Protein 7KH8 (pdb70)

Foldseek 3Di:
DADAEEEEEEAWQAAQRQLLQQLLCVVCVVVVNNVNYHTYYAHQDPPQAQHHHDVLLVVLCVVVVTDTDDGYHHDDLVCQAPHQEYEYAAPVRQVSVVVVNVVHDHGNYDYYHLLVQAPVNPRGLDDQPVHDSVSSVVSNVSSNRSSVSCVVDND/DLAADAEEEEEEAWQAAQRLLLLQLLCCVCVVVVNNSNYDTYYAHQDPPQAQHHHDVLRVVLCVVVVGDGDDGHHHDDLVCQVPHQEYEYAAPVRLVSVVVRPVPHHNYDYAHLLVQAPVSPRHLDDQPVHDSVSSVVSNVSSNRSSVSCVVDND

B-factor: mean 20.56, std 14.58, range [6.59, 242.26]

InterPro domains:
  IPR002115 Protein-tyrosine phosphatase, low molecular weight, mammalian [PR00720] (28-40)
  IPR002115 Protein-tyrosine phosphatase, low molecular weight, mammalian [PR00720] (71-86)
  IPR002115 Protein-tyrosine phosphatase, low molecular weight, mammalian [PR00720] (88-108)
  IPR002115 Protein-tyrosine phosphatase, low molecular weight, mammalian [PR00720] (110-126)
  IPR002115 Protein-tyrosine phosphatase, low molecular weight, mammalian [PR00720] (135-156)
  IPR017867 Protein-tyrosine phosphatase, low molecular weight [PR00719] (9-26)
  IPR017867 Protein-tyrosine phosphatase, low molecular weight [PR00719] (52-68)
  IPR017867 Protein-tyrosine phosphatase, low molecular weight [PR00719] (85-100)
  IPR017867 Protein-tyrosine phosphatase, low molecular weight [PR00719] (110-123)
  IPR017867 Protein-tyrosine phosphatase, low molecular weight [PR00719] (128-143)
  IPR023485 Phosphotyrosine protein phosphatase I [PF01451] (8-156)
  IPR023485 Phosphotyrosine protein phosphatase I [SM00226] (7-156)
  IPR036196 Phosphotyrosine protein phosphatase I superfamily [SSF52788] (6-156)
  IPR050438 Low Molecular Weight Phosphotyrosine Protein Phosphatase [PTHR11717] (1-158)

Solvent-accessible surface area: 15620 Å² total; per-residue (Å²): 112,58,113,112,8,0,0,0,0,2,88,14,0,18,7,5,0,1,0,0,9,5,7,0,94,73,48,0,63,91,100,138,54,42,156,69,29,84,17,30,0,0,1,10,28,30,182,24,104,44,62,81,8,21,168,44,0,57,55,4,2,164,143,56,52,20,103,45,111,29,98,2,62,65,12,66,140,115,3,4,36,50,0,34,37,0,0,0,0,9,33,43,2,46,48,39,0,61,114,65,16,117,148,31,205,74,57,105,10,118,31,32,21,0,2,43,12,2,95,112,158,98,87,24,0,94,72,6,96,204,19,87,97,69,59,1,47,80,4,17,65,9,0,30,33,0,0,134,22,4,36,150,154,25,121,133,133,59,57,113,110,8,0,0,0,0,2,86,14,0,19,7,5,0,2,0,0,13,8,7,0,98,91,28,0,78,94,97,139,55,44,101,63,34,85,16,29,0,0,1,10,33,31,186,23,104,43,64,78,6,22,190,59,0,58,40,4,0,142,150,54,54,14,99,33,122,28,94,3,66,64,12,68,134,117,4,2,61,50,0,37,28,0,0,0,0,10,38,47,3,45,61,57,0,67,154,51,21,97,103,69,90,112,9,111,35,31,16,0,1,46,12,4,100,122,172,82,85,26,0,77,70,5,103,203,20,89,96,75,64,1,46,64,4,24,70,4,0,24,42,0,0,114,18,4,34,133,170,42,118

Nearest PDB structures (foldseek):
  5jnt-assembly1_A  TM=9.981E-01  e=7.092E-30  Homo sapiens
  5jnr-assembly1_A  TM=9.987E-01  e=7.982E-30  Homo sapiens
  6y2w-assembly1_A  TM=9.969E-01  e=2.963E-27  Homo sapiens
  6y2v-assembly1_A  TM=9.957E-01  e=2.793E-27  Homo sapiens
  1xww-assembly1_A  TM=9.783E-01  e=1.294E-27  Homo sapiens

Structure (mmCIF, N/CA/C/O backbone):
data_7KH8
#
_entry.id   7KH8
#
_cell.length_a   54.971
_cell.length_b   58.960
_cell.length_c   95.088
_cell.angle_alpha   90.000
_cell.angle_beta   90.000
_cell.angle_gamma   90.000
#
_symmetry.space_group_name_H-M   'P 21 21 21'
#
loop_
_entity.id
_entity.type
_entity.pdbx_description
1 polymer 'Low molecular weight phosphotyrosine protein phosphatase'
2 non-polymer 3-[(2,6-dichlorophenyl)methyl]-8-(2-methylphenyl)-3H-purin-6-amine
3 non-polymer 'NITRATE ION'
4 water water
#
loop_
_atom_site.group_PDB
_atom_site.id
_atom_site.type_symbol
_atom_site.label_atom_id
_atom_site.label_alt_id
_atom_site.label_comp_id
_atom_site.label_asym_id
_atom_site.label_entity_id
_atom_site.label_seq_id
_atom_site.pdbx_PDB_ins_code
_atom_site.Cartn_x
_atom_site.Cartn_y
_atom_site.Cartn_z
_atom_site.occupancy
_atom_site.B_iso_or_equiv
_atom_site.auth_seq_id
_atom_site.auth_comp_id
_atom_site.auth_asym_id
_atom_site.auth_atom_id
_atom_site.pdbx_PDB_model_num
ATOM 1 N N . GLY A 1 3 ? -11.538 1.423 2.931 1.00 20.54 3 GLY A N 1
ATOM 2 C CA . GLY A 1 3 ? -10.399 2.242 2.467 1.00 21.92 3 GLY A CA 1
ATOM 3 C C . GLY A 1 3 ? -10.304 3.557 3.201 1.00 16.07 3 GLY A C 1
ATOM 4 O O . GLY A 1 3 ? -11.324 4.194 3.504 1.00 18.05 3 GLY A O 1
ATOM 5 N N . ALA A 1 4 ? -9.094 3.986 3.480 1.00 14.82 4 ALA A N 1
ATOM 6 C CA . ALA A 1 4 ? -8.874 5.274 4.156 1.00 14.36 4 ALA A CA 1
ATOM 7 C C . ALA A 1 4 ? -9.385 6.417 3.285 1.00 14.46 4 ALA A C 1
ATOM 8 O O . ALA A 1 4 ? -9.194 6.387 2.068 1.00 18.39 4 ALA A O 1
ATOM 10 N N . THR A 1 5 ? -9.948 7.439 3.917 1.00 12.64 5 THR A N 1
ATOM 11 C CA . THR A 1 5 ? -10.353 8.674 3.208 1.00 13.98 5 THR A CA 1
ATOM 12 C C . THR A 1 5 ? -9.612 9.923 3.712 1.00 13.06 5 THR A C 1
ATOM 13 O O . THR A 1 5 ? -9.735 10.969 3.071 1.00 17.43 5 THR A O 1
ATOM 17 N N . LYS A 1 6 ? -8.865 9.823 4.807 1.00 11.75 6 LYS A N 1
ATOM 18 C CA . LYS A 1 6 ? -8.174 10.965 5.446 1.00 12.04 6 LYS A CA 1
ATOM 19 C C . LYS A 1 6 ? -6.725 10.557 5.662 1.00 10.79 6 LYS A C 1
ATOM 20 O O . LYS A 1 6 ? -6.464 9.381 5.928 1.00 12.57 6 LYS A O 1
ATOM 26 N N . SER A 1 7 ? -5.802 11.489 5.536 1.00 11.19 7 SER A N 1
ATOM 27 C CA . SER A 1 7 ? -4.371 11.146 5.690 1.00 10.94 7 SER A CA 1
ATOM 28 C C . SER A 1 7 ? -3.576 12.299 6.285 1.00 10.41 7 SER A C 1
ATOM 29 O O . SER A 1 7 ? -3.773 13.477 5.923 1.00 12.30 7 SER A O 1
ATOM 32 N N . VAL A 1 8 ? -2.634 11.933 7.146 1.00 9.56 8 VAL A N 1
ATOM 33 C CA . VAL A 1 8 ? -1.721 12.906 7.791 1.00 9.71 8 VAL A CA 1
ATOM 34 C C . VAL A 1 8 ? -0.327 12.300 7.880 1.00 9.00 8 VAL A C 1
ATOM 35 O O . VAL A 1 8 ? -0.152 11.153 8.299 1.00 9.69 8 VAL A O 1
ATOM 39 N N . LEU A 1 9 ? 0.648 13.116 7.500 1.00 8.56 9 LEU A N 1
ATOM 40 C CA . LEU A 1 9 ? 2.087 12.809 7.625 1.00 8.75 9 LEU A CA 1
ATOM 41 C C . LEU A 1 9 ? 2.692 13.832 8.586 1.00 8.57 9 LEU A C 1
ATOM 42 O O . LEU A 1 9 ? 2.656 15.041 8.312 1.00 9.65 9 LEU A O 1
ATOM 47 N N . PHE A 1 10 ? 3.257 13.342 9.677 1.00 8.32 10 PHE A N 1
ATOM 48 C CA . PHE A 1 10 ? 3.983 14.203 10.634 1.00 9.09 10 PHE A CA 1
ATOM 49 C C . PHE A 1 10 ? 5.442 14.213 10.213 1.00 8.57 10 PHE A C 1
ATOM 50 O O . PHE A 1 10 ? 6.015 13.166 9.922 1.00 9.80 10 PHE A O 1
ATOM 58 N N . VAL A 1 11 ? 6.045 15.399 10.205 1.00 8.85 11 VAL A N 1
ATOM 59 C CA . VAL A 1 11 ? 7.431 15.539 9.690 1.00 9.39 11 VAL A CA 1
ATOM 60 C C . VAL A 1 11 ? 8.301 16.327 10.663 1.00 9.43 11 VAL A C 1
ATOM 61 O O . VAL A 1 11 ? 7.891 17.375 11.165 1.00 9.85 11 VAL A O 1
ATOM 65 N N . CYS A 1 12 ? 9.518 15.830 10.844 1.00 9.12 12 CYS A N 1
ATOM 66 C CA . CYS A 1 12 ? 10.576 16.560 11.560 1.00 8.92 12 CYS A CA 1
ATOM 67 C C . CYS A 1 12 ? 11.893 16.387 10.797 1.00 9.79 12 CYS A C 1
ATOM 68 O O . CYS A 1 12 ? 11.898 15.860 9.684 1.00 11.78 12 CYS A O 1
ATOM 71 N N . LEU A 1 13 ? 12.995 16.869 11.347 1.00 10.45 13 LEU A N 1
ATOM 72 C CA . LEU A 1 13 ? 14.278 16.813 10.622 1.00 10.27 13 LEU A CA 1
ATOM 73 C C . LEU A 1 13 ? 14.721 15.364 10.447 1.00 9.79 13 LEU A C 1
ATOM 74 O O . LEU A 1 13 ? 15.106 14.983 9.322 1.00 11.87 13 LEU A O 1
ATOM 79 N N . GLY A 1 14 ? 14.777 14.603 11.542 1.00 10.58 14 GLY A N 1
ATOM 80 C CA . GLY A 1 14 ? 15.381 13.267 11.517 1.00 11.38 14 GLY A CA 1
ATOM 81 C C . GLY A 1 14 ? 14.401 12.110 11.507 1.00 10.09 14 GLY A C 1
ATOM 82 O O . GLY A 1 14 ? 14.806 10.996 11.161 1.00 10.91 14 GLY A O 1
ATOM 83 N N . ASN A 1 15 ? 13.146 12.350 11.877 1.00 9.69 15 ASN A N 1
ATOM 84 C CA . ASN A 1 15 ? 12.142 11.287 12.079 1.00 9.45 15 ASN A CA 1
ATOM 85 C C . ASN A 1 15 ? 12.629 10.268 13.111 1.00 10.16 15 ASN A C 1
ATOM 86 O O . ASN A 1 15 ? 12.275 9.090 12.973 1.00 10.70 15 ASN A O 1
ATOM 91 N N . ILE A 1 16 ? 13.269 10.757 14.174 1.00 10.43 16 ILE A N 1
ATOM 92 C CA . ILE A 1 16 ? 13.653 9.912 15.332 1.00 10.74 16 ILE A CA 1
ATOM 93 C C . ILE A 1 16 ? 13.142 10.498 16.645 1.00 10.89 16 ILE A C 1
ATOM 94 O O . ILE A 1 16 ? 12.980 9.708 17.589 1.00 13.55 16 ILE A O 1
ATOM 99 N N . CYS A 1 17 ? 12.901 11.801 16.747 1.00 11.50 17 CYS A N 1
ATOM 100 C CA . CYS A 1 17 ? 12.517 12.395 18.053 1.00 12.02 17 CYS A CA 1
ATOM 101 C C . CYS A 1 17 ? 11.051 12.832 18.001 1.00 12.64 17 CYS A C 1
ATOM 102 O O . CYS A 1 17 ? 10.183 12.224 18.658 1.00 16.39 17 CYS A O 1
ATOM 105 N N . ARG A 1 18 ? 10.738 13.864 17.244 1.00 10.29 18 ARG A N 1
ATOM 106 C CA . ARG A 1 18 ? 9.427 14.545 17.337 1.00 9.11 18 ARG A CA 1
ATOM 107 C C . ARG A 1 18 ? 8.328 13.851 16.533 1.00 9.30 18 ARG A C 1
ATOM 108 O O . ARG A 1 18 ? 7.267 13.536 17.084 1.00 10.12 18 ARG A O 1
ATOM 116 N N . SER A 1 19 ? 8.542 13.650 15.247 1.00 8.94 19 SER A N 1
ATOM 117 C CA . SER A 1 19 ? 7.445 13.147 14.410 1.00 9.08 19 SER A CA 1
ATOM 118 C C . SER A 1 19 ? 7.029 11.721 14.749 1.00 8.89 19 SER A C 1
ATOM 119 O O . SER A 1 19 ? 5.839 11.415 14.642 1.00 9.71 19 SER A O 1
ATOM 122 N N . PRO A 1 20 ? 7.900 10.793 15.204 1.00 9.44 20 PRO A N 1
ATOM 123 C CA . PRO A 1 20 ? 7.391 9.470 15.588 1.00 9.96 20 PRO A CA 1
ATOM 124 C C . PRO A 1 20 ? 6.434 9.561 16.779 1.00 9.18 20 PRO A C 1
ATOM 125 O O . PRO A 1 20 ? 5.490 8.797 16.870 1.00 10.01 20 PRO A O 1
ATOM 129 N N . ILE A 1 21 ? 6.711 10.485 17.690 1.00 9.12 21 ILE A N 1
ATOM 130 C CA . ILE A 1 21 ? 5.829 10.729 18.859 1.00 9.02 21 ILE A CA 1
ATOM 131 C C . ILE A 1 21 ? 4.487 11.259 18.375 1.00 9.09 21 ILE A C 1
ATOM 132 O O . ILE A 1 21 ? 3.430 10.743 18.802 1.00 10.04 21 ILE A O 1
ATOM 137 N N . ALA A 1 22 ? 4.491 12.268 17.505 1.00 9.79 22 ALA A N 1
ATOM 138 C CA . ALA A 1 22 ? 3.216 12.824 17.005 1.00 10.19 22 ALA A CA 1
ATOM 139 C C . ALA A 1 22 ? 2.404 11.726 16.309 1.00 9.48 22 ALA A C 1
ATOM 140 O O . ALA A 1 22 ? 1.165 11.602 16.546 1.00 10.59 22 ALA A O 1
ATOM 142 N N . GLU A 1 23 ? 3.043 10.929 15.472 1.00 9.02 23 GLU A N 1
ATOM 143 C CA . GLU A 1 23 ? 2.347 9.845 14.761 1.00 9.45 23 GLU A CA 1
ATO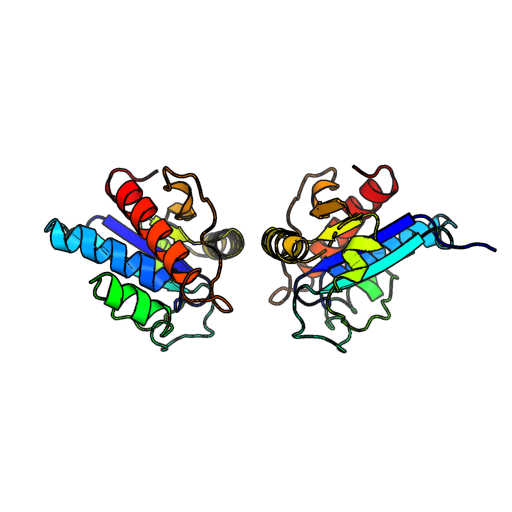M 144 C C . GLU A 1 23 ? 1.729 8.879 15.763 1.00 10.02 23 GLU A C 1
ATOM 145 O O . GLU A 1 23 ? 0.580 8.453 15.563 1.00 11.05 23 GLU A O 1
ATOM 151 N N . ALA A 1 24 ? 2.499 8.467 16.764 1.00 10.35 24 ALA A N 1
ATOM 152 C CA . ALA A 1 24 ? 2.038 7.467 17.739 1.00 11.63 24 ALA A CA 1
ATOM 153 C C . ALA A 1 24 ? 0.852 8.021 18.544 1.00 10.32 24 ALA A C 1
ATOM 154 O O . ALA A 1 24 ? -0.127 7.293 18.816 1.00 11.34 24 ALA A O 1
ATOM 156 N N . VAL A 1 25 ? 0.937 9.272 18.970 1.00 9.95 25 VAL A N 1
ATOM 157 C CA . VAL A 1 25 ? -0.161 9.932 19.718 1.00 10.47 25 VAL A CA 1
ATOM 158 C C . VAL A 1 25 ? -1.411 9.933 18.835 1.00 11.24 25 VAL A C 1
ATOM 159 O O . VAL A 1 25 ? -2.503 9.572 19.279 1.00 11.85 25 VAL A O 1
ATOM 163 N N . PHE A 1 26 ? -1.281 10.338 17.589 1.00 10.35 26 PHE A N 1
ATOM 164 C CA . PHE A 1 26 ? -2.439 10.445 16.685 1.00 10.77 26 PHE A CA 1
ATOM 165 C C . PHE A 1 26 ? -3.019 9.062 16.415 1.00 10.75 26 PHE A C 1
ATOM 166 O O . PHE A 1 26 ? -4.261 8.871 16.440 1.00 11.22 26 PHE A O 1
ATOM 174 N N . ARG A 1 27 ? -2.163 8.084 16.157 1.00 10.48 27 ARG A N 1
ATOM 175 C CA . ARG A 1 27 ? -2.663 6.715 15.906 1.00 11.46 27 ARG A CA 1
ATOM 176 C C . ARG A 1 27 ? -3.462 6.209 17.112 1.00 11.92 27 ARG A C 1
ATOM 177 O O . ARG A 1 27 ? -4.495 5.555 16.932 1.00 12.35 27 ARG A O 1
ATOM 185 N N . LYS A 1 28 ? -2.983 6.451 18.318 1.00 11.66 28 LYS A N 1
ATOM 186 C CA . LYS A 1 28 ? -3.736 5.982 19.494 1.00 13.33 28 LYS A CA 1
ATOM 187 C C . LYS A 1 28 ? -5.112 6.643 19.527 1.00 12.64 28 LYS A C 1
ATOM 188 O O . LYS A 1 28 ? -6.093 5.945 19.840 1.00 14.07 28 LYS A O 1
ATOM 194 N N . LEU A 1 29 ? -5.218 7.933 19.235 1.00 12.85 29 LEU A N 1
ATOM 195 C CA . LEU A 1 29 ? -6.553 8.588 19.224 1.00 13.45 29 LEU A CA 1
ATOM 196 C C . LEU A 1 29 ? -7.466 7.853 18.244 1.00 13.23 29 LEU A C 1
ATOM 197 O O . LEU A 1 29 ? -8.615 7.525 18.617 1.00 16.01 29 LEU A O 1
ATOM 202 N N . VAL A 1 30 ? -7.053 7.697 16.996 1.00 12.30 30 VAL A N 1
ATOM 203 C CA . VAL A 1 30 ? -8.005 7.157 15.986 1.00 12.68 30 VAL A CA 1
ATOM 204 C C . VAL A 1 30 ? -8.270 5.668 16.249 1.00 14.26 30 VAL A C 1
ATOM 205 O O . VAL A 1 30 ? -9.400 5.212 15.982 1.00 16.37 30 VAL A O 1
ATOM 209 N N . THR A 1 31 ? -7.304 4.937 16.790 1.00 14.18 31 THR A N 1
ATOM 210 C CA . THR A 1 31 ? -7.476 3.493 17.076 1.00 15.77 31 THR A CA 1
ATOM 211 C C . THR A 1 31 ? -8.476 3.347 18.219 1.00 18.50 31 THR A C 1
ATOM 212 O O . THR A 1 31 ? -9.401 2.513 18.130 1.00 20.54 31 THR A O 1
ATOM 216 N N . ASP A 1 32 ? -8.314 4.132 19.276 1.00 17.12 32 ASP A N 1
ATOM 217 C CA . ASP A 1 32 ? -9.213 4.024 20.449 1.00 21.30 32 ASP A CA 1
ATOM 218 C C . ASP A 1 32 ? -10.630 4.449 20.034 1.00 19.70 32 ASP A C 1
ATOM 219 O O . ASP A 1 32 ? -11.575 3.850 20.544 1.00 22.03 32 ASP A O 1
ATOM 224 N N . GLN A 1 33 ? -10.787 5.374 19.086 1.00 18.44 33 GLN A N 1
ATOM 225 C CA . GLN A 1 33 ? -12.103 5.879 18.610 1.00 18.05 33 GLN A CA 1
ATOM 226 C C . GLN A 1 33 ? -12.653 4.986 17.474 1.00 16.34 33 GLN A C 1
ATOM 227 O O . GLN A 1 33 ? -13.757 5.272 16.980 1.00 21.32 33 GLN A O 1
ATOM 233 N N . ASN A 1 34 ? -11.992 3.879 17.146 1.00 16.71 34 ASN A N 1
ATOM 234 C CA . ASN A 1 34 ? -12.448 2.892 16.126 1.00 16.92 34 ASN A CA 1
ATOM 235 C C . ASN A 1 34 ? -12.708 3.631 14.810 1.00 18.35 34 ASN A C 1
ATOM 236 O O . ASN A 1 34 ? -13.621 3.251 14.099 1.00 20.17 34 ASN A O 1
ATOM 241 N N . ILE A 1 35 ? -11.832 4.579 14.455 1.00 16.07 35 ILE A N 1
ATOM 242 C CA . ILE A 1 35 ? -11.873 5.290 13.145 1.00 16.22 35 ILE A CA 1
ATOM 243 C C . ILE A 1 35 ? -10.520 5.156 12.445 1.00 12.73 35 ILE A C 1
ATOM 244 O O . ILE A 1 35 ? -10.320 5.813 11.433 1.00 14.33 35 ILE A O 1
ATOM 249 N N . SER A 1 36 ? -9.662 4.255 12.904 1.00 13.61 36 SER A N 1
ATOM 250 C CA . SER A 1 36 ? -8.320 4.092 12.310 1.00 14.01 36 SER A CA 1
ATOM 251 C C . SER A 1 36 ? -8.416 3.604 10.859 1.00 13.01 36 SER A C 1
ATOM 252 O O . SER A 1 36 ? -7.571 3.997 10.057 1.00 14.00 36 SER A O 1
ATOM 255 N N . GLU A 1 37 ? -9.431 2.827 10.498 1.00 14.18 37 GLU A N 1
ATOM 256 C CA . GLU A 1 37 ? -9.585 2.348 9.103 1.00 15.69 37 GLU A CA 1
ATOM 257 C C . GLU A 1 37 ? -9.856 3.524 8.165 1.00 13.87 37 GLU A C 1
ATOM 258 O O . GLU A 1 37 ? -9.648 3.357 6.942 1.00 17.37 37 GLU A O 1
ATOM 264 N N . ASN A 1 38 ? -10.328 4.659 8.685 1.00 13.63 38 ASN A N 1
ATOM 265 C CA A ASN A 1 38 ? -10.587 5.870 7.864 0.50 12.42 38 ASN A CA 1
ATOM 266 C CA B ASN A 1 38 ? -10.590 5.863 7.856 0.50 12.47 38 ASN A CA 1
ATOM 267 C C . ASN A 1 38 ? -9.308 6.665 7.596 1.00 11.74 38 ASN A C 1
ATOM 268 O O . ASN A 1 38 ? -9.368 7.556 6.753 1.00 12.91 38 ASN A O 1
ATOM 277 N N . TRP A 1 39 ? -8.223 6.362 8.308 1.00 10.74 39 TRP A N 1
ATOM 278 C CA . TRP A 1 39 ? -7.022 7.223 8.314 1.00 10.54 39 TRP A CA 1
ATOM 279 C C . TRP A 1 39 ? -5.799 6.483 7.792 1.00 10.07 39 TRP A C 1
ATOM 280 O O . TRP A 1 39 ? -5.541 5.352 8.191 1.00 11.21 39 TRP A O 1
ATOM 291 N N . ARG A 1 40 ? -4.969 7.231 7.085 1.00 10.44 40 ARG A N 1
ATOM 292 C CA . ARG A 1 40 ? -3.550 6.901 6.859 1.00 10.48 40 ARG A CA 1
ATOM 293 C C . ARG A 1 40 ? -2.733 7.837 7.742 1.00 9.48 40 ARG A C 1
ATOM 294 O O . ARG A 1 40 ? -2.897 9.051 7.645 1.00 11.09 40 ARG A O 1
ATOM 302 N N . VAL A 1 41 ? -1.932 7.269 8.634 1.00 9.68 41 VAL A N 1
ATOM 303 C CA . VAL A 1 41 ? -1.136 8.022 9.617 1.00 9.72 41 VAL A CA 1
ATOM 304 C C . VAL A 1 41 ? 0.307 7.599 9.411 1.00 10.18 41 VAL A C 1
ATOM 305 O O . VAL A 1 41 ? 0.575 6.397 9.413 1.00 10.60 41 VAL A O 1
ATOM 309 N N . ASP A 1 42 ? 1.211 8.559 9.301 1.00 9.56 42 ASP A N 1
ATOM 310 C CA . ASP A 1 42 ? 2.634 8.186 9.125 1.00 9.97 42 ASP A CA 1
ATOM 311 C C . ASP A 1 42 ? 3.517 9.331 9.607 1.00 9.33 42 ASP A C 1
ATOM 312 O O . ASP A 1 42 ? 3.007 10.416 9.934 1.00 9.86 42 ASP A O 1
ATOM 317 N N . SER A 1 43 ? 4.824 9.076 9.642 1.00 9.24 43 SER A N 1
ATOM 318 C CA . SER A 1 43 ? 5.791 10.153 9.883 1.00 9.39 43 SER A CA 1
ATOM 319 C C . SER A 1 43 ? 6.998 9.950 8.987 1.00 9.39 43 SER A C 1
ATOM 320 O O . SER A 1 43 ? 7.295 8.815 8.576 1.00 11.09 43 SER A O 1
ATOM 323 N N . ALA A 1 44 ? 7.680 11.052 8.716 1.00 9.37 44 ALA A N 1
ATOM 324 C CA . ALA A 1 44 ? 8.860 11.014 7.845 1.00 9.28 44 ALA A CA 1
ATOM 325 C C . ALA A 1 44 ? 9.772 12.195 8.190 1.00 9.61 44 ALA A C 1
ATOM 326 O O . ALA A 1 44 ? 9.374 13.135 8.906 1.00 10.49 44 ALA A O 1
ATOM 328 N N . ALA A 1 45 ? 10.984 12.127 7.666 1.00 9.98 45 ALA A N 1
ATOM 329 C CA . ALA A 1 45 ? 12.054 13.120 7.879 1.00 10.16 45 ALA A CA 1
ATOM 330 C C . ALA A 1 45 ? 12.221 14.001 6.651 1.00 10.81 45 ALA A C 1
ATOM 331 O O . ALA A 1 45 ? 12.090 13.536 5.510 1.00 12.01 45 ALA A O 1
ATOM 333 N N . THR A 1 46 ? 12.686 15.216 6.869 1.00 11.09 46 THR A N 1
ATOM 334 C CA . THR A 1 46 ? 13.189 16.033 5.745 1.00 12.14 46 THR A CA 1
ATOM 335 C C . THR A 1 46 ? 14.555 15.492 5.313 1.00 13.11 46 THR A C 1
ATOM 336 O O . THR A 1 46 ? 14.866 15.592 4.135 1.00 15.50 46 THR A O 1
ATOM 340 N N . SER A 1 47 ? 15.350 14.970 6.237 1.00 12.28 47 SER A N 1
ATOM 341 C CA . SER A 1 47 ? 16.718 14.459 5.973 1.00 12.81 47 SER A CA 1
ATOM 342 C C . SER A 1 47 ? 16.740 12.940 5.766 1.00 12.64 47 SER A C 1
ATOM 343 O O . SER A 1 47 ? 15.893 12.227 6.331 1.00 14.56 47 SER A O 1
ATOM 346 N N . GLY A 1 48 ? 17.742 12.441 5.046 1.00 14.37 48 GLY A N 1
ATOM 347 C CA . GLY A 1 48 ? 17.988 10.994 4.937 1.00 16.15 48 GLY A CA 1
ATOM 348 C C . GLY A 1 48 ? 18.920 10.471 6.013 1.00 14.95 48 GLY A C 1
ATOM 349 O O . GLY A 1 48 ? 19.178 9.255 6.034 1.00 16.08 48 GLY A O 1
ATOM 350 N N . TYR A 1 49 ? 19.416 11.333 6.902 1.00 13.86 49 TYR A N 1
ATOM 351 C CA . TYR A 1 49 ? 20.519 10.985 7.833 1.00 14.95 49 TYR A CA 1
ATOM 352 C C . TYR A 1 49 ? 20.190 9.745 8.670 1.00 14.76 49 TYR A C 1
ATOM 353 O O . TYR A 1 49 ? 21.084 8.934 8.903 1.00 16.41 49 TYR A O 1
ATOM 362 N N . GLU A 1 50 ? 18.969 9.638 9.191 1.00 13.18 50 GLU A N 1
ATOM 363 C CA . GLU A 1 50 ? 18.607 8.582 10.162 1.00 13.76 50 GLU A CA 1
ATOM 364 C C 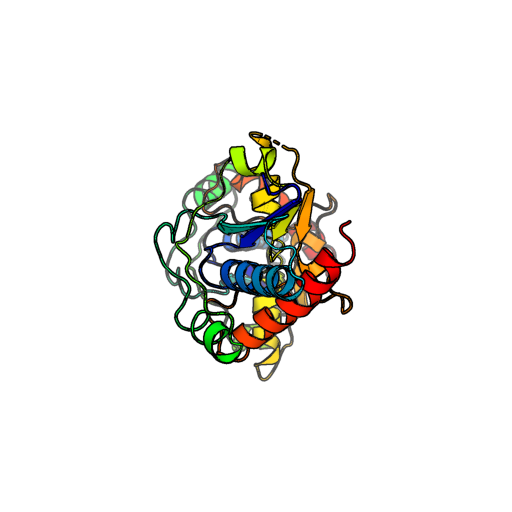. GLU A 1 50 ? 17.851 7.425 9.505 1.00 12.69 50 GLU A C 1
ATOM 365 O O . GLU A 1 50 ? 17.341 6.587 10.238 1.00 13.31 50 GLU A O 1
ATOM 371 N N . ILE A 1 51 ? 17.776 7.353 8.176 1.00 14.74 51 ILE A N 1
ATOM 372 C CA . ILE A 1 51 ? 16.954 6.311 7.499 1.00 14.82 51 ILE A CA 1
ATOM 373 C C . ILE A 1 51 ? 17.276 4.943 8.108 1.00 14.10 51 ILE A C 1
ATOM 374 O O . ILE A 1 51 ? 18.453 4.578 8.237 1.00 15.98 51 ILE A O 1
ATOM 379 N N . GLY A 1 52 ? 16.228 4.215 8.490 1.00 14.07 52 GLY A N 1
ATOM 380 C CA . GLY A 1 52 ? 16.342 2.855 9.033 1.00 14.78 52 GLY A CA 1
ATOM 381 C C . GLY A 1 52 ? 16.373 2.803 10.545 1.00 14.74 52 GLY A C 1
ATOM 382 O O . GLY A 1 52 ? 16.228 1.708 11.106 1.00 18.13 52 GLY A O 1
ATOM 383 N N . ASN A 1 53 ? 16.594 3.929 11.216 1.00 13.44 53 ASN A N 1
ATOM 384 C CA . ASN A 1 53 ? 16.792 3.924 12.679 1.00 13.75 53 ASN A CA 1
ATOM 385 C C . ASN A 1 53 ? 15.457 3.984 13.405 1.00 13.45 53 ASN A C 1
ATOM 386 O O . ASN A 1 53 ? 14.509 4.626 12.967 1.00 12.66 53 ASN A O 1
ATOM 391 N N . PRO A 1 54 ? 15.379 3.339 14.580 1.00 14.38 54 PRO A N 1
ATOM 392 C CA . PRO A 1 54 ? 14.187 3.443 15.411 1.00 13.73 54 PRO A CA 1
ATOM 393 C C . PRO A 1 54 ? 14.155 4.778 16.121 1.00 12.38 54 PRO A C 1
ATOM 394 O O . PRO A 1 54 ? 15.121 5.540 16.107 1.00 14.18 54 PRO A O 1
ATOM 398 N N . PRO A 1 55 ? 13.028 5.104 16.769 1.00 11.82 55 PRO A N 1
ATOM 399 C CA . PRO A 1 55 ? 12.944 6.345 17.510 1.00 12.90 55 PRO A CA 1
ATOM 400 C C . PRO A 1 55 ? 13.991 6.371 18.616 1.00 13.41 55 PRO A C 1
ATOM 401 O O . PRO A 1 55 ? 14.393 5.336 19.161 1.00 14.89 55 PRO A O 1
ATOM 405 N N . ASP A 1 56 ? 14.430 7.594 18.890 1.00 14.64 56 ASP A N 1
ATOM 406 C CA . ASP A 1 56 ? 15.369 7.908 19.969 1.00 15.31 56 ASP A CA 1
ATOM 407 C C . ASP A 1 56 ? 14.898 7.230 21.270 1.00 15.49 56 ASP A C 1
ATOM 408 O O . ASP A 1 56 ? 13.694 7.303 21.598 1.00 14.39 56 ASP A O 1
ATOM 413 N N . TYR A 1 57 ? 15.800 6.626 22.056 1.00 14.84 57 TYR A N 1
ATOM 414 C CA A TYR A 1 57 ? 15.360 5.935 23.301 0.50 15.77 57 TYR A CA 1
ATOM 415 C CA B TYR A 1 57 ? 15.492 5.968 23.359 0.50 16.10 57 TYR A CA 1
ATOM 416 C C . TYR A 1 57 ? 14.734 6.921 24.294 1.00 11.96 57 TYR A C 1
ATOM 417 O O . TYR A 1 57 ? 13.906 6.490 25.086 1.00 11.89 57 TYR A O 1
ATOM 434 N N . ARG A 1 58 ? 15.084 8.200 24.282 1.00 11.75 58 ARG A N 1
ATOM 435 C CA . ARG A 1 58 ? 14.372 9.164 25.160 1.00 10.64 58 ARG A CA 1
ATOM 436 C C . ARG A 1 58 ? 12.895 9.232 24.741 1.00 10.74 58 ARG A C 1
ATOM 437 O O . ARG A 1 58 ? 12.007 9.342 25.605 1.00 12.34 58 ARG A O 1
ATOM 445 N N . GLY A 1 59 ? 12.626 9.217 23.450 1.00 11.36 59 GLY A N 1
ATOM 446 C CA . GLY A 1 59 ? 11.231 9.227 22.977 1.00 12.08 59 GLY A CA 1
ATOM 447 C C . GLY A 1 59 ? 10.535 7.923 23.281 1.00 12.14 59 GLY A C 1
ATOM 448 O O . GLY A 1 59 ? 9.366 7.946 23.711 1.00 12.58 59 GLY A O 1
ATOM 449 N N . GLN A 1 60 ? 11.240 6.814 23.105 1.00 12.14 60 GLN A N 1
ATOM 450 C CA . GLN A 1 60 ? 10.660 5.485 23.438 1.00 13.38 60 GLN A CA 1
ATOM 451 C C . GLN A 1 60 ? 10.317 5.454 24.933 1.00 12.86 60 GLN A C 1
ATOM 452 O O . GLN A 1 60 ? 9.230 4.968 25.304 1.00 13.19 60 GLN A O 1
ATOM 458 N N . SER A 1 61 ? 11.214 5.945 25.781 1.00 12.39 61 SER A N 1
ATOM 459 C CA . SER A 1 61 ? 10.976 5.939 27.242 1.00 12.33 61 SER A CA 1
ATOM 460 C C . SER A 1 61 ? 9.740 6.778 27.590 1.00 11.86 61 SER A C 1
ATOM 461 O O . SER A 1 61 ? 8.912 6.360 28.411 1.00 13.44 61 SER A O 1
ATOM 464 N N . CYS A 1 62 ? 9.643 7.947 26.986 1.00 12.31 62 CYS A N 1
ATOM 465 C CA . CYS A 1 62 ? 8.526 8.883 27.210 1.00 13.14 62 CYS A CA 1
ATOM 466 C C . CYS A 1 62 ? 7.205 8.204 26.803 1.00 11.47 62 CYS A C 1
ATOM 467 O O . CYS A 1 62 ? 6.261 8.209 27.572 1.00 12.50 62 CYS A O 1
ATOM 470 N N . MET A 1 63 ? 7.162 7.555 25.649 1.00 12.01 63 MET A N 1
ATOM 471 C CA . MET A 1 63 ? 5.921 6.899 25.177 1.00 12.86 63 MET A CA 1
ATOM 472 C C . MET A 1 63 ? 5.577 5.711 26.084 1.00 13.09 63 MET A C 1
ATOM 473 O O . MET A 1 63 ? 4.381 5.522 26.385 1.00 13.88 63 MET A O 1
ATOM 478 N N . LYS A 1 64 ? 6.569 4.947 26.534 1.00 13.32 64 LYS A N 1
ATOM 479 C CA . LYS A 1 64 ? 6.317 3.829 27.475 1.00 15.18 64 LYS A CA 1
ATOM 480 C C . LYS A 1 64 ? 5.665 4.371 28.752 1.00 14.83 64 LYS A C 1
ATOM 481 O O . LYS A 1 64 ? 4.685 3.780 29.202 1.00 17.18 64 LYS A O 1
ATOM 487 N N . ARG A 1 65 ? 6.200 5.440 29.333 1.00 14.35 65 ARG A N 1
ATOM 488 C CA . ARG A 1 65 ? 5.675 6.040 30.591 1.00 17.47 65 ARG A CA 1
ATOM 489 C C . ARG A 1 65 ? 4.198 6.407 30.395 1.00 15.37 65 ARG A C 1
ATOM 490 O O . ARG A 1 65 ? 3.419 6.302 31.319 1.00 18.79 65 ARG A O 1
ATOM 498 N N . HIS A 1 66 ? 3.841 6.907 29.215 1.00 14.25 66 HIS A N 1
ATOM 499 C CA . HIS A 1 66 ? 2.481 7.434 28.948 1.00 14.54 66 HIS A CA 1
ATOM 500 C C . HIS A 1 66 ? 1.559 6.367 28.354 1.00 13.92 66 HIS A C 1
ATOM 501 O O . HIS A 1 66 ? 0.424 6.720 28.034 1.00 15.88 66 HIS A O 1
ATOM 508 N N . GLY A 1 67 ? 2.002 5.127 28.188 1.00 13.61 67 GLY A N 1
ATOM 509 C CA . GLY A 1 67 ? 1.107 4.065 27.698 1.00 13.95 67 GLY A CA 1
ATOM 510 C C . GLY A 1 67 ? 0.726 4.228 26.241 1.00 12.99 67 GLY A C 1
ATOM 511 O O . GLY A 1 67 ? -0.382 3.821 25.853 1.00 15.35 67 GLY A O 1
ATOM 512 N N . ILE A 1 68 ? 1.632 4.760 25.439 1.00 13.07 68 ILE A N 1
ATOM 513 C CA . ILE A 1 68 ? 1.361 5.001 23.992 1.00 14.51 68 ILE A CA 1
ATOM 514 C C . ILE A 1 68 ? 2.229 4.017 23.230 1.00 13.55 68 ILE A C 1
ATOM 515 O O . ILE A 1 68 ? 3.453 4.084 23.329 1.00 14.78 68 ILE A O 1
ATOM 520 N N . PRO A 1 69 ? 1.641 3.101 22.437 1.00 13.25 69 PRO A N 1
ATOM 521 C CA . PRO A 1 69 ? 2.438 2.211 21.607 1.00 14.85 69 PRO A CA 1
ATOM 522 C C . PRO A 1 69 ? 3.175 3.017 20.521 1.00 12.67 69 PRO A C 1
ATOM 523 O O . PRO A 1 69 ? 2.620 3.943 19.964 1.00 13.33 69 PRO A O 1
ATOM 527 N N . MET A 1 70 ? 4.424 2.658 20.249 1.00 13.75 70 MET A N 1
ATOM 528 C CA . MET A 1 70 ? 5.196 3.321 19.182 1.00 14.14 70 MET A CA 1
ATOM 529 C C . MET A 1 70 ? 6.107 2.275 18.540 1.00 15.98 70 MET A C 1
ATOM 530 O O . MET A 1 70 ? 6.819 1.592 19.264 1.00 21.14 70 MET A O 1
ATOM 535 N N . SER A 1 71 ? 6.030 2.135 17.221 1.00 15.34 71 SER A N 1
ATOM 536 C CA . SER A 1 71 ? 6.879 1.214 16.430 1.00 17.63 71 SER A CA 1
ATOM 537 C C . SER A 1 71 ? 7.135 1.922 15.103 1.00 17.64 71 SER A C 1
ATOM 538 O O . SER A 1 71 ? 6.177 2.154 14.362 1.00 21.98 71 SER A O 1
ATOM 541 N N . HIS A 1 72 ? 8.371 2.305 14.839 1.00 15.23 72 HIS A N 1
ATOM 542 C CA . HIS A 1 72 ? 8.683 3.088 13.634 1.00 14.61 72 HIS A CA 1
ATOM 543 C C . HIS A 1 72 ? 10.114 2.830 13.190 1.00 13.25 72 HIS A C 1
ATOM 544 O O . HIS A 1 72 ? 10.989 2.620 14.042 1.00 14.76 72 HIS A O 1
ATOM 551 N N . VAL A 1 73 ? 10.309 2.908 11.883 1.00 13.21 73 VAL A N 1
ATOM 552 C CA . VAL A 1 73 ? 11.631 2.946 11.213 1.00 15.19 73 VAL A CA 1
ATOM 553 C C . VAL A 1 73 ? 11.745 4.284 10.480 1.00 12.53 73 VAL A C 1
ATOM 554 O O . VAL A 1 73 ? 10.867 4.606 9.663 1.00 13.77 73 VAL A O 1
ATOM 558 N N . ALA A 1 74 ? 12.786 5.062 10.724 1.00 11.79 74 ALA A N 1
ATOM 559 C CA . ALA A 1 74 ? 12.889 6.400 10.118 1.00 12.07 74 ALA A CA 1
ATOM 560 C C . ALA A 1 74 ? 12.908 6.253 8.595 1.00 10.98 74 ALA A C 1
ATOM 561 O O . ALA A 1 74 ? 13.577 5.350 8.040 1.00 12.57 74 ALA A O 1
ATOM 563 N N . ARG A 1 75 ? 12.228 7.176 7.931 1.00 11.66 75 ARG A N 1
ATOM 564 C CA A ARG A 1 75 ? 12.189 7.234 6.451 0.50 12.15 75 ARG A CA 1
ATOM 565 C CA B ARG A 1 75 ? 12.132 7.230 6.455 0.50 12.53 75 ARG A CA 1
ATOM 566 C C . ARG A 1 75 ? 12.151 8.702 6.038 1.00 11.48 75 ARG A C 1
ATOM 567 O O . ARG A 1 75 ? 11.619 9.511 6.785 1.00 13.26 75 ARG A O 1
ATOM 582 N N . GLN A 1 76 ? 12.720 9.012 4.886 1.00 12.35 76 GLN A N 1
ATOM 583 C CA . GLN A 1 76 ? 12.726 10.385 4.351 1.00 12.93 76 GLN A CA 1
ATOM 584 C C . GLN A 1 76 ? 11.476 10.584 3.501 1.00 12.40 76 GLN A C 1
ATOM 585 O O . GLN A 1 76 ? 11.053 9.664 2.762 1.00 13.88 76 GLN A O 1
ATOM 591 N N . ILE A 1 77 ? 10.883 11.762 3.620 1.00 11.61 77 ILE A N 1
ATOM 592 C CA . ILE A 1 77 ? 9.730 12.141 2.770 1.00 12.52 77 ILE A CA 1
ATOM 593 C C . ILE A 1 77 ? 10.111 11.986 1.300 1.00 13.33 77 ILE A C 1
ATOM 594 O O . ILE A 1 77 ? 11.267 12.245 0.918 1.00 16.00 77 ILE A O 1
ATOM 599 N N . THR A 1 78 ? 9.135 11.583 0.501 1.00 13.50 78 THR A N 1
ATOM 600 C CA . THR A 1 78 ? 9.287 11.331 -0.952 1.00 17.06 78 THR A CA 1
ATOM 601 C C . THR A 1 78 ? 8.390 12.276 -1.748 1.00 13.32 78 THR A C 1
ATOM 602 O O . THR A 1 78 ? 7.395 12.764 -1.190 1.00 14.20 78 THR A O 1
ATOM 606 N N . LYS A 1 79 ? 8.610 12.342 -3.056 1.00 14.84 79 LYS A N 1
ATOM 607 C CA . LYS A 1 79 ? 7.757 13.106 -3.999 1.00 18.00 79 LYS A CA 1
ATOM 608 C C . LYS A 1 79 ? 6.316 12.580 -3.868 1.00 17.92 79 LYS A C 1
ATOM 609 O O . LYS A 1 79 ? 5.387 13.406 -3.840 1.00 19.90 79 LYS A O 1
ATOM 615 N N . GLU A 1 80 ? 6.138 11.259 -3.757 1.00 17.10 80 GLU A N 1
ATOM 616 C CA . GLU A 1 80 ? 4.797 10.595 -3.713 1.00 20.23 80 GLU A CA 1
ATOM 617 C C . GLU A 1 80 ? 4.011 11.132 -2.505 1.00 15.46 80 GLU A C 1
ATOM 618 O O . GLU A 1 80 ? 2.791 11.307 -2.560 1.00 16.77 80 GLU A O 1
ATOM 624 N N . ASP A 1 81 ? 4.698 11.408 -1.414 1.00 13.35 81 ASP A N 1
ATOM 625 C CA . ASP A 1 81 ? 4.016 11.838 -0.174 1.00 13.39 81 ASP A CA 1
ATOM 626 C C . ASP A 1 81 ? 3.290 13.178 -0.394 1.00 13.17 81 ASP A C 1
ATOM 627 O O . ASP A 1 81 ? 2.199 13.374 0.144 1.00 11.98 81 ASP A O 1
ATOM 632 N N . PHE A 1 82 ? 3.883 14.113 -1.139 1.00 13.43 82 PHE A N 1
ATOM 633 C CA . PHE A 1 82 ? 3.227 15.411 -1.423 1.00 14.49 82 PHE A CA 1
ATOM 634 C C . PHE A 1 82 ? 1.970 15.180 -2.259 1.00 14.36 82 PHE A C 1
ATOM 635 O O . PHE A 1 82 ? 1.032 15.960 -2.113 1.00 15.10 82 PHE A O 1
ATOM 643 N N . ALA A 1 83 ? 1.977 14.161 -3.118 1.00 14.39 83 ALA A N 1
ATOM 644 C CA . ALA A 1 83 ? 0.850 13.836 -4.011 1.00 15.00 83 ALA A CA 1
ATOM 645 C C . ALA A 1 83 ? -0.286 13.126 -3.283 1.00 13.21 83 ALA A C 1
ATOM 646 O O . ALA A 1 83 ? -1.433 13.200 -3.763 1.00 16.68 83 ALA A O 1
ATOM 648 N N . THR A 1 84 ? 0.004 12.421 -2.196 1.00 12.24 84 THR A N 1
ATOM 649 C CA . THR A 1 84 ? -0.988 11.491 -1.616 1.00 11.48 84 THR A CA 1
ATOM 650 C C . THR A 1 84 ? -1.560 11.952 -0.271 1.00 11.45 84 THR A C 1
ATOM 651 O O . THR A 1 84 ? -2.710 11.580 0.017 1.00 13.04 84 THR A O 1
ATOM 655 N N . PHE A 1 85 ? -0.814 12.673 0.551 1.00 10.52 85 PHE A N 1
ATOM 656 C CA . PHE A 1 85 ? -1.311 13.081 1.890 1.00 11.18 85 PHE A CA 1
ATOM 657 C C . PHE A 1 85 ? -2.194 14.318 1.801 1.00 11.93 85 PHE A C 1
ATOM 658 O O . PHE A 1 85 ? -1.891 15.265 1.063 1.00 13.76 85 PHE A O 1
ATOM 666 N N . ASP A 1 86 ? -3.233 14.348 2.637 1.00 11.51 86 ASP A N 1
ATOM 667 C CA . ASP A 1 86 ? -4.106 15.536 2.803 1.00 10.87 86 ASP A CA 1
ATOM 668 C C . ASP A 1 86 ? -3.350 16.621 3.570 1.00 10.24 86 ASP A C 1
ATOM 669 O O . ASP A 1 86 ? -3.495 17.808 3.268 1.00 11.60 86 ASP A O 1
ATOM 674 N N . TYR A 1 87 ? -2.657 16.218 4.619 1.00 10.24 87 TYR A N 1
ATOM 675 C CA . TYR A 1 87 ? -1.974 17.146 5.549 1.00 10.26 87 TYR A CA 1
ATOM 676 C C . TYR A 1 87 ? -0.559 16.649 5.810 1.00 10.29 87 TYR A C 1
ATOM 677 O O . TYR A 1 87 ? -0.347 15.452 6.027 1.00 10.57 87 TYR A O 1
ATOM 686 N N . ILE A 1 88 ? 0.366 17.587 5.783 1.00 10.19 88 ILE A N 1
ATOM 687 C CA . ILE A 1 88 ? 1.757 17.391 6.242 1.00 10.18 88 ILE A CA 1
ATOM 688 C C . ILE A 1 88 ? 1.964 18.395 7.369 1.00 10.46 88 ILE A C 1
ATOM 689 O O . ILE A 1 88 ? 1.904 19.590 7.136 1.00 11.82 88 ILE A O 1
ATOM 694 N N . LEU A 1 89 ? 2.137 17.873 8.570 1.00 9.77 89 LEU A N 1
ATOM 695 C CA . LEU A 1 89 ? 2.203 18.694 9.790 1.00 10.17 89 LEU A CA 1
ATOM 696 C C . LEU A 1 89 ? 3.625 18.588 10.334 1.00 9.29 89 LEU A C 1
ATOM 697 O O . LEU A 1 89 ? 4.073 17.472 10.685 1.00 10.07 89 LEU A O 1
ATOM 702 N N . CYS A 1 90 ? 4.329 19.709 10.397 1.00 9.88 90 CYS A N 1
ATOM 703 C CA . CYS A 1 90 ? 5.752 19.691 10.751 1.00 9.92 90 CYS A CA 1
ATOM 704 C C . CYS A 1 90 ? 5.995 20.448 12.049 1.00 8.99 90 CYS A C 1
ATOM 705 O O . CYS A 1 90 ? 5.094 21.066 12.623 1.00 10.69 90 CYS A O 1
ATOM 70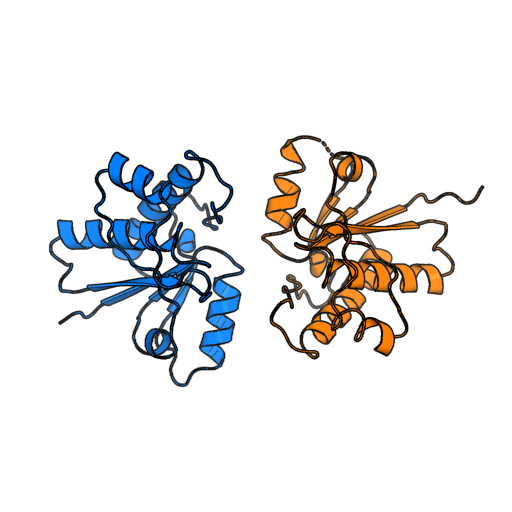8 N N . MET A 1 91 ? 7.228 20.396 12.515 1.00 9.38 91 MET A N 1
ATOM 709 C CA . MET A 1 91 ? 7.515 20.806 13.900 1.00 10.05 91 MET A CA 1
ATOM 710 C C . MET A 1 91 ? 8.011 22.244 14.032 1.00 10.14 91 MET A C 1
ATOM 711 O O . MET A 1 91 ? 7.579 22.932 14.994 1.00 10.96 91 MET A O 1
ATOM 716 N N . ASP A 1 92 ? 8.867 22.699 13.126 1.00 9.95 92 ASP A N 1
ATOM 717 C CA . ASP A 1 92 ? 9.477 24.031 13.303 1.00 11.12 92 ASP A CA 1
ATOM 718 C C . ASP A 1 92 ? 9.612 24.761 11.970 1.00 10.53 92 ASP A C 1
ATOM 719 O O . ASP A 1 92 ? 9.217 24.258 10.908 1.00 10.92 92 ASP A O 1
ATOM 724 N N . GLU A 1 93 ? 10.113 25.986 12.036 1.00 11.90 93 GLU A N 1
ATOM 725 C CA . GLU A 1 93 ? 10.093 26.904 10.878 1.00 11.56 93 GLU A CA 1
ATOM 726 C C . GLU A 1 93 ? 11.029 26.355 9.796 1.00 11.39 93 GLU A C 1
ATOM 727 O O . GLU A 1 93 ? 10.716 26.522 8.603 1.00 12.53 93 GLU A O 1
ATOM 733 N N . SER A 1 94 ? 12.161 25.757 10.176 1.00 11.47 94 SER A N 1
ATOM 734 C CA A SER A 1 94 ? 13.118 25.183 9.196 0.50 12.23 94 SER A CA 1
ATOM 735 C CA B SER A 1 94 ? 13.137 25.147 9.230 0.50 11.11 94 SER A CA 1
ATOM 736 C C . SER A 1 94 ? 12.446 24.000 8.483 1.00 11.32 94 SER A C 1
ATOM 737 O O . SER A 1 94 ? 12.576 23.887 7.271 1.00 11.87 94 SER A O 1
ATOM 742 N N . ASN A 1 95 ? 11.709 23.171 9.204 1.00 10.79 95 ASN A N 1
ATOM 743 C CA . ASN A 1 95 ? 10.993 22.052 8.560 1.00 12.08 95 ASN A CA 1
ATOM 744 C C . ASN A 1 95 ? 10.008 22.622 7.528 1.00 10.32 95 ASN A C 1
ATOM 745 O O . ASN A 1 95 ? 9.891 22.075 6.411 1.00 11.47 95 ASN A O 1
ATOM 750 N N . LEU A 1 96 ? 9.271 23.659 7.897 1.00 10.55 96 LEU A N 1
ATOM 751 C CA . LEU A 1 96 ? 8.239 24.231 7.020 1.00 11.28 96 LEU A CA 1
ATOM 752 C C . LEU A 1 96 ? 8.912 24.787 5.757 1.00 10.59 96 LEU A C 1
ATOM 753 O O . LEU A 1 96 ? 8.398 24.560 4.661 1.00 12.93 96 LEU A O 1
ATOM 758 N N . ARG A 1 97 ? 10.018 25.506 5.900 1.00 11.55 97 ARG A N 1
ATOM 759 C CA . ARG A 1 97 ? 10.727 26.044 4.716 1.00 12.72 97 ARG A CA 1
ATOM 760 C C . ARG A 1 97 ? 11.184 24.891 3.814 1.00 12.30 97 ARG A C 1
ATOM 761 O O . ARG A 1 97 ? 11.068 25.003 2.582 1.00 13.70 97 ARG A O 1
ATOM 769 N N . ASP A 1 98 ? 11.751 23.841 4.388 1.00 12.24 98 ASP A N 1
ATOM 770 C CA . ASP A 1 98 ? 12.278 22.693 3.615 1.00 13.36 98 ASP A CA 1
ATOM 771 C C . ASP A 1 98 ? 11.125 22.007 2.879 1.00 12.59 98 ASP A C 1
ATOM 772 O O . ASP A 1 98 ? 11.271 21.668 1.682 1.00 13.18 98 ASP A O 1
ATOM 777 N N . LEU A 1 99 ? 10.003 21.766 3.546 1.00 12.10 99 LEU A N 1
ATOM 778 C CA . LEU A 1 99 ? 8.839 21.111 2.908 1.00 12.25 99 LEU A CA 1
ATOM 779 C C . LEU A 1 99 ? 8.243 21.997 1.812 1.00 13.05 99 LEU A C 1
ATOM 780 O O . LEU A 1 99 ? 7.909 21.473 0.748 1.00 13.64 99 LEU A O 1
ATOM 785 N N . ASN A 1 100 ? 8.131 23.297 2.058 1.00 12.95 100 ASN A N 1
ATOM 786 C CA . ASN A 1 100 ? 7.552 24.193 1.032 1.00 14.34 100 ASN A CA 1
ATOM 787 C C . ASN A 1 100 ? 8.485 24.209 -0.186 1.00 13.23 100 ASN A C 1
ATOM 788 O O . ASN A 1 100 ? 8.004 24.159 -1.337 1.00 15.55 100 ASN A O 1
ATOM 793 N N . ARG A 1 101 ? 9.790 24.241 0.031 1.00 15.06 101 ARG A N 1
ATOM 794 C CA . ARG A 1 101 ? 10.756 24.277 -1.095 1.00 15.44 101 ARG A CA 1
ATOM 795 C C . ARG A 1 101 ? 10.613 22.971 -1.899 1.00 15.84 101 ARG A C 1
ATOM 796 O O . ARG A 1 101 ? 10.537 23.033 -3.155 1.00 17.90 101 ARG A O 1
ATOM 804 N N . LYS A 1 102 ? 10.614 21.808 -1.248 1.00 15.40 102 LYS A N 1
ATOM 805 C CA . LYS A 1 102 ? 10.477 20.508 -1.951 1.00 16.75 102 LYS A CA 1
ATOM 806 C C . LYS A 1 102 ? 9.123 20.478 -2.678 1.00 15.89 102 LYS A C 1
ATOM 807 O O . LYS A 1 102 ? 9.064 19.996 -3.826 1.00 17.67 102 LYS A O 1
ATOM 813 N N . SER A 1 103 ? 8.053 20.962 -2.048 1.00 14.57 103 SER A N 1
ATOM 814 C CA . SER A 1 103 ? 6.682 20.903 -2.617 1.00 16.28 103 SER A CA 1
ATOM 815 C C . SER A 1 103 ? 6.625 21.704 -3.915 1.00 18.35 103 SER A C 1
ATOM 816 O O . SER A 1 103 ? 5.847 21.342 -4.814 1.00 22.16 103 SER A O 1
ATOM 819 N N . ASN A 1 104 ? 7.413 22.765 -4.015 1.00 17.62 104 ASN A N 1
ATOM 820 C CA . ASN A 1 104 ? 7.421 23.629 -5.215 1.00 19.81 104 ASN A CA 1
ATOM 821 C C . ASN A 1 104 ? 8.161 22.937 -6.355 1.00 21.24 104 ASN A C 1
ATOM 822 O O . ASN A 1 104 ? 8.063 23.447 -7.476 1.00 33.01 104 ASN A O 1
ATOM 827 N N . GLN A 1 105 ? 8.860 21.834 -6.111 1.00 23.29 105 GLN A N 1
ATOM 828 C CA . GLN A 1 105 ? 9.710 21.170 -7.139 1.00 33.63 105 GLN A CA 1
ATOM 829 C C . GLN A 1 105 ? 9.157 19.799 -7.545 1.00 38.73 105 GLN A C 1
ATOM 830 O O . GLN A 1 105 ? 9.832 19.117 -8.352 1.00 50.48 105 GLN A O 1
ATOM 836 N N . VAL A 1 106 ? 7.950 19.437 -7.099 1.00 37.08 106 VAL A N 1
ATOM 837 C CA . VAL A 1 106 ? 7.305 18.132 -7.447 1.00 29.71 106 VAL A CA 1
ATOM 838 C C . VAL A 1 106 ? 6.094 18.380 -8.358 1.00 38.58 106 VAL A C 1
ATOM 839 O O . VAL A 1 106 ? 5.621 19.540 -8.459 1.00 35.03 106 VAL A O 1
ATOM 843 N N . LYS A 1 107 ? 5.608 17.307 -8.991 1.00 32.83 107 LYS A N 1
ATOM 844 C CA . LYS A 1 107 ? 4.524 17.326 -10.014 1.00 33.06 107 LYS A CA 1
ATOM 845 C C . LYS A 1 107 ? 3.182 17.680 -9.356 1.00 38.32 107 LYS A C 1
ATOM 846 O O . LYS A 1 107 ? 2.425 18.493 -9.931 1.00 31.69 107 LYS A O 1
ATOM 852 N N . THR A 1 108 ? 2.877 17.095 -8.198 1.00 28.25 108 THR A N 1
ATOM 853 C CA . THR A 1 108 ? 1.558 17.252 -7.543 1.00 27.44 108 THR A CA 1
ATOM 854 C C . THR A 1 108 ? 1.794 17.518 -6.061 1.00 26.95 108 THR A C 1
ATOM 855 O O . THR A 1 108 ? 2.489 16.704 -5.417 1.00 26.18 108 THR A O 1
ATOM 859 N N . CYS A 1 109 ? 1.252 18.622 -5.552 1.00 21.13 109 CYS A N 1
ATOM 860 C CA . CYS A 1 109 ? 1.167 18.844 -4.090 1.00 20.66 109 CYS A CA 1
ATOM 861 C C . CYS A 1 109 ? -0.300 18.904 -3.646 1.00 18.57 109 CYS A C 1
ATOM 862 O O . CYS A 1 109 ? -0.911 19.970 -3.645 1.00 20.99 109 CYS A O 1
ATOM 865 N N . LYS A 1 110 ? -0.852 17.742 -3.304 1.00 18.29 110 LYS A N 1
ATOM 866 C CA . LYS A 1 110 ? -2.214 17.641 -2.726 1.00 16.74 110 LYS A CA 1
ATOM 867 C C . LYS A 1 110 ? -2.184 18.202 -1.301 1.00 15.50 110 LYS A C 1
ATOM 868 O O . LYS A 1 110 ? -3.125 18.831 -0.872 1.00 17.64 110 LYS A O 1
ATOM 874 N N . ALA A 1 111 ? -1.093 17.978 -0.587 1.00 14.92 111 ALA A N 1
ATOM 875 C CA . ALA A 1 111 ? -1.018 18.250 0.856 1.00 14.55 111 ALA A CA 1
ATOM 876 C C . ALA A 1 111 ? -1.110 19.733 1.185 1.00 13.51 111 ALA A C 1
ATOM 877 O O . ALA A 1 111 ? -0.491 20.565 0.517 1.00 16.45 111 ALA A O 1
ATOM 879 N N . LYS A 1 112 ? -1.829 20.005 2.264 1.00 13.05 112 LYS A N 1
ATOM 880 C CA . LYS A 1 112 ? -1.700 21.258 3.039 1.00 13.12 112 LYS A CA 1
ATOM 881 C C . LYS A 1 112 ? -0.548 21.072 4.019 1.00 12.48 112 LYS A C 1
ATOM 882 O O . LYS A 1 112 ? -0.563 20.109 4.766 1.00 14.41 112 LYS A O 1
ATOM 888 N N . ILE A 1 113 ? 0.416 21.991 3.976 1.00 12.26 113 ILE A N 1
ATOM 889 C CA . ILE A 1 113 ? 1.652 21.880 4.785 1.00 12.57 113 ILE A CA 1
ATOM 890 C C . ILE A 1 113 ? 1.567 22.966 5.852 1.00 11.27 113 ILE A C 1
ATOM 891 O O . ILE A 1 113 ? 1.446 24.150 5.497 1.00 13.87 113 ILE A O 1
ATOM 896 N N . GLU A 1 114 ? 1.641 22.570 7.117 1.00 10.72 114 GLU A N 1
ATOM 897 C CA . GLU A 1 114 ? 1.388 23.490 8.240 1.00 13.16 114 GLU A CA 1
ATOM 898 C C . GLU A 1 114 ? 2.245 23.075 9.433 1.00 10.65 114 GLU A C 1
ATOM 899 O O . GLU A 1 114 ? 2.596 21.886 9.548 1.00 11.75 114 GLU A O 1
ATOM 905 N N . LEU A 1 115 ? 2.531 24.006 10.327 1.00 10.77 115 LEU A N 1
ATOM 906 C CA . LEU A 1 115 ? 3.115 23.652 11.642 1.00 10.44 115 LEU A CA 1
ATOM 907 C C . LEU A 1 115 ? 2.072 22.894 12.454 1.00 10.51 115 LEU A C 1
ATOM 908 O O . LEU A 1 115 ? 0.955 23.400 12.665 1.00 11.76 115 LEU A O 1
ATOM 913 N N . LEU A 1 116 ? 2.449 21.761 13.033 1.00 10.38 116 LEU A N 1
ATOM 914 C CA . LEU A 1 116 ? 1.566 21.051 13.980 1.00 9.74 116 LEU A CA 1
ATOM 915 C C . LEU A 1 116 ? 1.158 21.973 15.135 1.00 10.20 116 LEU A C 1
ATOM 916 O O . LEU A 1 116 ? -0.011 21.958 15.564 1.00 10.67 116 LEU A O 1
ATOM 921 N N . GLY A 1 117 ? 2.099 22.780 15.623 1.00 10.75 117 GLY A N 1
ATOM 922 C CA . GLY A 1 117 ? 1.836 23.671 16.767 1.00 11.01 117 GLY A CA 1
ATOM 923 C C . GLY A 1 117 ? 0.804 24.740 16.467 1.00 11.73 117 GLY A C 1
ATOM 924 O O . GLY A 1 117 ? 0.329 25.366 17.411 1.00 12.56 117 GLY A O 1
ATOM 925 N N . SER A 1 118 ? 0.450 24.971 15.210 1.00 11.63 118 SER A N 1
ATOM 926 C CA . SER A 1 118 ? -0.631 25.921 14.874 1.00 12.62 118 SER A CA 1
ATOM 927 C C . SER A 1 118 ? -1.967 25.421 15.436 1.00 13.40 118 SER A C 1
ATOM 928 O O . SER A 1 118 ? -2.883 26.223 15.548 1.00 14.77 118 SER A O 1
ATOM 931 N N . TYR A 1 119 ? -2.070 24.156 15.812 1.00 11.76 119 TYR A N 1
ATOM 932 C CA . TYR A 1 119 ? -3.291 23.563 16.407 1.00 12.23 1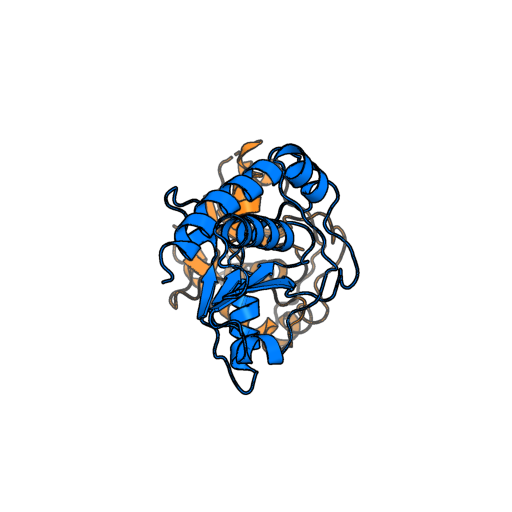19 TYR A CA 1
ATOM 933 C C . TYR A 1 119 ? -3.296 23.674 17.931 1.00 13.33 119 TYR A C 1
ATOM 934 O O . TYR A 1 119 ? -4.296 23.259 18.519 1.00 14.92 119 TYR A O 1
ATOM 943 N N . ASP A 1 120 ? -2.247 24.186 18.560 1.00 12.95 120 ASP A N 1
ATOM 944 C CA . ASP A 1 120 ? -2.161 24.129 20.041 1.00 12.72 120 ASP A CA 1
ATOM 945 C C . ASP A 1 120 ? -3.089 25.164 20.671 1.00 14.41 120 ASP A C 1
ATOM 946 O O . ASP A 1 120 ? -2.892 26.367 20.497 1.00 15.58 120 ASP A O 1
ATOM 951 N N . PRO A 1 121 ? -4.094 24.765 21.473 1.00 14.39 121 PRO A N 1
ATOM 952 C CA . PRO A 1 121 ? -4.886 25.767 22.188 1.00 16.38 121 PRO A CA 1
ATOM 953 C C . PRO A 1 121 ? -4.040 26.584 23.179 1.00 17.38 121 PRO A C 1
ATOM 954 O O . PRO A 1 121 ? -4.468 27.684 23.520 1.00 22.35 121 PRO A O 1
ATOM 958 N N . GLN A 1 122 ? -2.898 26.038 23.626 1.00 15.80 122 GLN A N 1
ATOM 959 C CA A GLN A 1 122 ? -2.002 26.739 24.588 0.50 17.13 122 GLN A CA 1
ATOM 960 C CA B GLN A 1 122 ? -1.982 26.717 24.582 0.50 17.00 122 GLN A CA 1
ATOM 961 C C . GLN A 1 122 ? -0.949 27.571 23.838 1.00 18.60 122 GLN A C 1
ATOM 962 O O . GLN A 1 122 ? -0.108 28.187 24.514 1.00 19.33 122 GLN A O 1
ATOM 973 N N . LYS A 1 123 ? -1.020 27.629 22.506 1.00 15.59 123 LYS A N 1
ATOM 974 C CA . LYS A 1 123 ? -0.244 28.606 21.684 1.00 17.37 123 LYS A CA 1
ATOM 975 C C . LYS A 1 123 ? 1.275 28.447 21.858 1.00 19.35 123 LYS A C 1
ATOM 976 O O . LYS A 1 123 ? 1.983 29.462 21.792 1.00 24.48 123 LYS A O 1
ATOM 982 N N . GLN A 1 124 ? 1.774 27.222 22.015 1.00 17.28 124 GLN A N 1
ATOM 983 C CA . GLN A 1 124 ? 3.234 26.938 21.980 1.00 17.12 124 GLN A CA 1
ATOM 984 C C . GLN A 1 124 ? 3.570 26.515 20.558 1.00 18.67 124 GLN A C 1
ATOM 985 O O . GLN A 1 124 ? 3.594 25.310 20.286 1.00 22.22 124 GLN A O 1
ATOM 991 N N . LEU A 1 125 ? 3.810 27.490 19.683 1.00 17.05 125 LEU A N 1
ATOM 992 C CA . LEU A 1 125 ? 3.740 27.283 18.217 1.00 17.04 125 LEU A CA 1
ATOM 993 C C . LEU A 1 125 ? 4.792 26.270 17.729 1.00 15.07 125 LEU A C 1
ATOM 994 O O . LEU A 1 125 ? 4.505 25.471 16.826 1.00 18.32 125 LEU A O 1
ATOM 999 N N . ILE A 1 126 ? 6.001 26.367 18.254 1.00 12.49 126 ILE A N 1
ATOM 1000 C CA . ILE A 1 126 ? 7.146 25.580 17.746 1.00 12.15 126 ILE A CA 1
ATOM 1001 C C . ILE A 1 126 ? 7.360 24.369 18.658 1.00 11.12 126 ILE A C 1
ATOM 1002 O O . ILE A 1 126 ? 7.469 24.500 19.898 1.00 12.81 126 ILE A O 1
ATOM 1007 N N . ILE A 1 127 ? 7.493 23.207 18.038 1.00 10.60 127 ILE A N 1
ATOM 1008 C CA . ILE A 1 127 ? 7.867 21.951 18.733 1.00 10.37 127 ILE A CA 1
ATOM 1009 C C . ILE A 1 127 ? 9.355 21.784 18.494 1.00 10.32 127 ILE A C 1
ATOM 1010 O O . ILE A 1 127 ? 9.792 21.448 17.387 1.00 11.13 127 ILE A O 1
ATOM 1015 N N . GLU A 1 128 ? 10.125 22.152 19.504 1.00 10.97 128 GLU A N 1
ATOM 1016 C CA . GLU A 1 128 ? 11.577 22.410 19.360 1.00 11.66 128 GLU A CA 1
ATOM 1017 C C . GLU A 1 128 ? 12.332 21.081 19.320 1.00 11.25 128 GLU A C 1
ATOM 1018 O O . GLU A 1 128 ? 11.966 20.123 19.995 1.00 12.61 128 GLU A O 1
ATOM 1024 N N . ASP A 1 129 ? 13.392 21.038 18.519 1.00 11.00 129 ASP A N 1
ATOM 1025 C CA . ASP A 1 129 ? 14.229 19.835 18.321 1.00 10.92 129 ASP A CA 1
ATOM 1026 C C . ASP A 1 129 ? 14.860 19.430 19.645 1.00 10.04 129 ASP A C 1
ATOM 1027 O O . ASP A 1 129 ? 15.669 20.195 20.168 1.00 11.50 129 ASP A O 1
ATOM 1032 N N . PRO A 1 130 ? 14.526 18.249 20.209 1.00 10.16 130 PRO A N 1
ATOM 1033 C CA . PRO A 1 130 ? 15.089 17.827 21.490 1.00 10.58 130 PRO A CA 1
ATOM 1034 C C . PRO A 1 130 ? 16.325 16.924 21.381 1.00 9.66 130 PRO A C 1
ATOM 1035 O O . PRO A 1 130 ? 16.669 16.243 22.344 1.00 12.23 130 PRO A O 1
ATOM 1039 N N . TYR A 1 131 ? 17.000 16.939 20.233 1.00 11.31 131 TYR A N 1
ATOM 1040 C CA . TYR A 1 131 ? 18.159 16.048 20.001 1.00 10.99 131 TYR A CA 1
ATOM 1041 C C . TYR A 1 131 ? 19.179 16.106 21.135 1.00 10.61 131 TYR A C 1
ATOM 1042 O O . TYR A 1 131 ? 19.717 15.052 21.504 1.00 11.52 131 TYR A O 1
ATOM 1051 N N . TYR A 1 132 ? 19.469 17.306 21.645 1.00 10.95 132 TYR A N 1
ATOM 1052 C CA . TYR A 1 132 ? 20.475 17.479 22.723 1.00 12.25 132 TYR A CA 1
ATOM 1053 C C . TYR A 1 132 ? 19.778 17.636 24.080 1.00 13.52 132 TYR A C 1
ATOM 1054 O O . TYR A 1 132 ? 20.437 17.926 25.073 1.00 16.97 132 TYR A O 1
ATOM 1063 N N . GLY A 1 133 ? 18.471 17.392 24.129 1.00 14.04 133 GLY A N 1
ATOM 1064 C CA . GLY A 1 133 ? 17.635 17.712 25.291 1.00 14.34 133 GLY A CA 1
ATOM 1065 C C . GLY A 1 133 ? 17.552 16.620 26.343 1.00 12.99 133 GLY A C 1
ATOM 1066 O O . GLY A 1 133 ? 18.048 15.497 26.181 1.00 14.24 133 GLY A O 1
ATOM 1067 N N . ASN A 1 134 ? 16.890 16.963 27.430 1.00 12.56 134 ASN A N 1
ATOM 1068 C CA . ASN A 1 134 ? 16.689 16.036 28.554 1.00 13.18 134 ASN A CA 1
ATOM 1069 C C . ASN A 1 134 ? 15.286 15.419 28.520 1.00 13.31 134 ASN A C 1
ATOM 1070 O O . ASN A 1 134 ? 14.480 15.675 27.614 1.00 12.51 134 ASN A O 1
ATOM 1075 N N . ASP A 1 135 ? 14.990 14.588 29.499 1.00 13.50 135 ASP A N 1
ATOM 1076 C CA . ASP A 1 135 ? 13.682 13.905 29.564 1.00 14.03 135 ASP A CA 1
ATOM 1077 C C . ASP A 1 135 ? 12.568 14.952 29.676 1.00 13.39 135 ASP A C 1
ATOM 1078 O O . ASP A 1 135 ? 11.493 14.718 29.100 1.00 13.66 135 ASP A O 1
ATOM 1083 N N . SER A 1 136 ? 12.777 16.055 30.378 1.00 13.02 136 SER A N 1
ATOM 1084 C CA A SER A 1 136 ? 11.743 17.117 30.494 0.25 14.06 136 SER A CA 1
ATOM 1085 C CA B SER A 1 136 ? 11.761 17.134 30.495 0.25 13.54 136 SER A CA 1
ATOM 1086 C CA C SER A 1 136 ? 11.772 17.139 30.495 0.50 14.04 136 SER A CA 1
ATOM 1087 C C . SER A 1 136 ? 11.455 17.711 29.109 1.00 13.14 136 SER A C 1
ATOM 1088 O O . SER A 1 136 ? 10.307 18.042 28.833 1.00 13.04 136 SER A O 1
ATOM 1095 N N . ASP A 1 137 ? 12.462 17.832 28.269 1.00 11.97 137 ASP A N 1
ATOM 1096 C CA . ASP A 1 137 ? 12.268 18.414 26.921 1.00 12.53 137 ASP A CA 1
ATOM 1097 C C . ASP A 1 137 ? 11.426 17.440 26.080 1.00 11.62 137 ASP A C 1
ATOM 1098 O O . ASP A 1 137 ? 10.548 17.885 25.336 1.00 11.78 137 ASP A O 1
ATOM 1103 N N . PHE A 1 138 ? 11.653 16.137 26.197 1.00 10.80 138 PHE A N 1
ATOM 1104 C CA . PHE A 1 138 ? 10.810 15.120 25.521 1.00 10.65 138 PHE A CA 1
ATOM 1105 C C . PHE A 1 138 ? 9.388 15.172 26.062 1.00 11.00 138 PHE A C 1
ATOM 1106 O O . PHE A 1 138 ? 8.451 15.061 25.285 1.00 11.60 138 PHE A O 1
ATOM 1114 N N . GLU A 1 139 ? 9.237 15.363 27.368 1.00 11.15 139 GLU A N 1
ATOM 1115 C CA . GLU A 1 139 ? 7.900 15.484 27.984 1.00 11.53 139 GLU A CA 1
ATOM 1116 C C . GLU A 1 139 ? 7.173 16.705 27.419 1.00 10.77 139 GLU A C 1
ATOM 1117 O O . GLU A 1 139 ? 5.970 16.593 27.077 1.00 11.81 139 GLU A O 1
ATOM 1123 N N . THR A 1 140 ? 7.861 17.825 27.255 1.00 11.26 140 THR A N 1
ATOM 1124 C CA . THR A 1 140 ? 7.247 19.024 26.649 1.00 11.61 140 THR A CA 1
ATOM 1125 C C . THR A 1 140 ? 6.761 18.694 25.232 1.00 11.01 140 THR A C 1
ATOM 1126 O O . THR A 1 140 ? 5.620 19.031 24.870 1.00 11.89 140 THR A O 1
ATOM 1130 N N . VAL A 1 141 ? 7.612 18.071 24.425 1.00 11.21 141 VAL A N 1
ATOM 1131 C CA . VAL A 1 141 ? 7.239 17.668 23.036 1.00 11.16 141 VAL A CA 1
ATOM 1132 C C . VAL A 1 141 ? 5.993 16.764 23.092 1.00 10.46 141 VAL A C 1
ATOM 1133 O O . VAL A 1 141 ? 5.066 16.957 22.292 1.00 11.02 141 VAL A O 1
ATOM 1137 N N . TYR A 1 142 ? 6.002 15.743 23.927 1.00 10.20 142 TYR A N 1
ATOM 1138 C CA . TYR A 1 142 ? 4.851 14.839 24.037 1.00 10.13 142 TYR A CA 1
ATOM 1139 C C . TYR A 1 142 ? 3.584 15.632 24.325 1.00 10.29 142 TYR A C 1
ATOM 1140 O O . TYR A 1 142 ? 2.565 15.409 23.697 1.00 11.34 142 TYR A O 1
ATOM 1149 N N . GLN A 1 143 ? 3.639 16.512 25.305 1.00 9.91 143 GLN A N 1
ATOM 1150 C CA . GLN A 1 143 ? 2.424 17.249 25.706 1.00 10.65 143 GLN A CA 1
ATOM 1151 C C . GLN A 1 143 ? 1.971 18.145 24.547 1.00 10.41 143 GLN A C 1
ATOM 1152 O O . GLN A 1 143 ? 0.759 18.285 24.336 1.00 11.23 143 GLN A O 1
ATOM 1158 N N . GLN A 1 144 ? 2.889 18.792 23.839 1.00 10.17 144 GLN A N 1
ATOM 1159 C CA . GLN A 1 144 ? 2.515 19.596 22.659 1.00 10.62 144 GLN A CA 1
ATOM 1160 C C . GLN A 1 144 ? 1.799 18.685 21.657 1.00 10.66 144 GLN A C 1
ATOM 1161 O O . GLN A 1 144 ? 0.759 19.050 21.107 1.00 12.03 144 GLN A O 1
ATOM 1167 N N . CYS A 1 145 ? 2.352 17.514 21.404 1.00 10.23 145 CYS A N 1
ATOM 1168 C CA . CYS A 1 145 ? 1.724 16.579 20.461 1.00 11.04 145 CYS A CA 1
ATOM 1169 C C . CYS A 1 145 ? 0.328 16.160 20.925 1.00 10.92 145 CYS A C 1
ATOM 1170 O O . CYS A 1 145 ? -0.596 16.083 20.079 1.00 12.20 145 CYS A O 1
ATOM 1173 N N . VAL A 1 146 ? 0.154 15.871 22.203 1.00 11.54 146 VAL A N 1
ATOM 1174 C CA . VAL A 1 146 ? -1.188 15.515 22.735 1.00 13.21 146 VAL A CA 1
ATOM 1175 C C . VAL A 1 146 ? -2.179 16.628 22.378 1.00 11.80 146 VAL A C 1
ATOM 1176 O O . VAL A 1 146 ? -3.250 16.352 21.804 1.00 13.79 146 VAL A O 1
ATOM 1180 N N . ARG A 1 147 ? -1.847 17.867 22.708 1.00 11.59 147 ARG A N 1
ATOM 1181 C CA . ARG A 1 147 ? -2.808 18.980 22.539 1.00 11.96 147 ARG A CA 1
ATOM 1182 C C . ARG A 1 147 ? -3.062 19.222 21.056 1.00 11.60 147 ARG A C 1
ATOM 1183 O O . ARG A 1 147 ? -4.207 19.435 20.632 1.00 12.46 147 ARG A O 1
ATOM 1191 N N . CYS A 1 148 ? -2.004 19.224 20.265 1.00 11.07 148 CYS A N 1
ATOM 1192 C CA . CYS A 1 148 ? -2.144 19.561 18.828 1.00 10.70 148 CYS A CA 1
ATOM 1193 C C . CYS A 1 148 ? -2.855 18.449 18.056 1.00 10.06 148 CYS A C 1
ATOM 1194 O O . CYS A 1 148 ? -3.691 18.748 17.181 1.00 12.06 148 CYS A O 1
ATOM 1197 N N . CYS A 1 149 ? -2.511 17.202 18.321 1.00 10.21 149 CYS A N 1
ATOM 1198 C CA . CYS A 1 149 ? -3.146 16.073 17.625 1.00 11.48 149 CYS A CA 1
ATOM 1199 C C . CYS A 1 149 ? -4.634 15.996 17.959 1.00 11.35 149 CYS A C 1
ATOM 1200 O O . CYS A 1 149 ? -5.438 15.729 17.057 1.00 13.61 149 CYS A O 1
ATOM 1203 N N . ARG A 1 150 ? -5.003 16.238 19.216 1.00 11.83 150 ARG A N 1
ATOM 1204 C CA . ARG A 1 150 ? -6.441 16.245 19.598 1.00 14.48 150 ARG A CA 1
ATOM 1205 C C . ARG A 1 150 ? -7.162 17.327 18.785 1.00 12.19 150 ARG A C 1
ATOM 1206 O O . ARG A 1 150 ? -8.252 17.058 18.257 1.00 14.24 150 ARG A O 1
ATOM 1214 N N . ALA A 1 151 ? -6.599 18.535 18.730 1.00 12.18 151 ALA A N 1
ATOM 1215 C CA . ALA A 1 151 ? -7.248 19.681 18.054 1.00 12.99 151 ALA A CA 1
ATOM 1216 C C . ALA A 1 151 ? -7.338 19.416 16.553 1.00 12.76 151 ALA A C 1
ATOM 1217 O O . ALA A 1 151 ? -8.396 19.659 15.955 1.00 13.56 151 ALA A O 1
ATOM 1219 N N . PHE A 1 152 ? -6.280 18.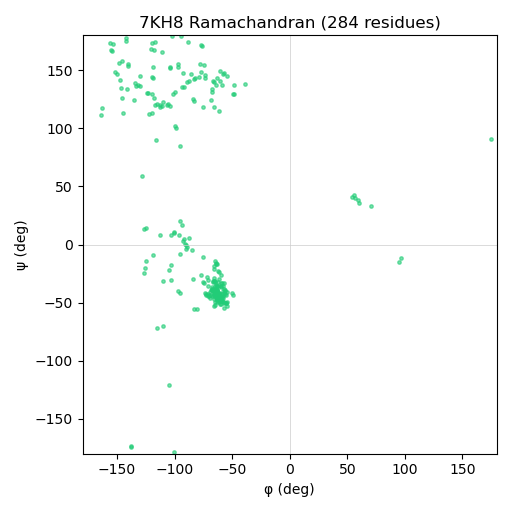900 15.942 1.00 12.28 152 PHE A N 1
ATOM 1220 C CA . PHE A 1 152 ? -6.287 18.572 14.501 1.00 12.03 152 PHE A CA 1
ATOM 1221 C C . PHE A 1 152 ? -7.348 17.515 14.189 1.00 12.54 152 PHE A C 1
ATOM 1222 O O . PHE A 1 152 ? -8.073 17.677 13.206 1.00 13.25 152 PHE A O 1
ATOM 1230 N N . LEU A 1 153 ? -7.458 16.464 14.995 1.00 13.36 153 LEU A N 1
ATOM 1231 C CA . LEU A 1 153 ? -8.465 15.409 14.742 1.00 13.35 153 LEU A CA 1
ATOM 1232 C C . LEU A 1 153 ? -9.875 16.008 14.864 1.00 14.12 153 LEU A C 1
ATOM 1233 O O . LEU A 1 153 ? -10.746 15.637 14.065 1.00 17.19 153 LEU A O 1
ATOM 1238 N N . GLU A 1 154 ? -10.093 16.910 15.817 1.00 14.00 154 GLU A N 1
ATOM 1239 C CA . GLU A 1 154 ? -11.408 17.571 16.015 1.00 16.92 154 GLU A CA 1
ATOM 1240 C C . GLU A 1 154 ? -11.777 18.368 14.764 1.00 16.62 154 GLU A C 1
ATOM 1241 O O . GLU A 1 154 ? -12.936 18.268 14.308 1.00 22.74 154 GLU A O 1
ATOM 1247 N N . LYS A 1 155 ? -10.849 19.166 14.238 1.00 15.96 155 LYS A N 1
ATOM 1248 C CA . LYS A 1 155 ? -11.136 20.047 13.076 1.00 19.50 155 LYS A CA 1
ATOM 1249 C C . LYS A 1 155 ? -9.828 20.512 12.445 1.00 19.33 155 LYS A C 1
ATOM 1250 O O . LYS A 1 155 ? -9.073 21.241 13.084 1.00 21.96 155 LYS A O 1
ATOM 1256 N N . ALA A 1 156 ? -9.606 20.146 11.189 1.00 18.90 156 ALA A N 1
ATOM 1257 C CA . ALA A 1 156 ? -8.424 20.567 10.405 1.00 19.09 156 ALA A CA 1
ATOM 1258 C C . ALA A 1 156 ? -8.620 22.010 9.940 1.00 20.26 156 ALA A C 1
ATOM 1259 O O . ALA A 1 156 ? -9.774 22.450 9.721 1.00 27.26 156 ALA A O 1
ATOM 1261 N N . HIS A 1 157 ? -7.521 22.746 9.819 1.00 20.95 157 HIS A N 1
ATOM 1262 C CA . HIS A 1 157 ? -7.506 24.089 9.197 1.00 26.09 157 HIS A CA 1
ATOM 1263 C C . HIS A 1 157 ? -7.825 23.944 7.703 1.00 31.29 157 HIS A C 1
ATOM 1264 O O . HIS A 1 157 ? -7.538 22.918 7.065 1.00 32.21 157 HIS A O 1
ATOM 1272 N N . GLY B 1 1 ? 43.937 57.867 22.367 1.00 35.58 1 GLY B N 1
ATOM 1273 C CA . GLY B 1 1 ? 43.786 56.639 21.516 1.00 28.93 1 GLY B CA 1
ATOM 1274 C C . GLY B 1 1 ? 42.556 56.684 20.624 1.00 20.64 1 GLY B C 1
ATOM 1275 O O . GLY B 1 1 ? 41.792 57.668 20.699 1.00 21.75 1 GLY B O 1
ATOM 1276 N N . HIS B 1 2 ? 42.357 55.649 19.803 1.00 20.69 2 HIS B N 1
ATOM 1277 C CA . HIS B 1 2 ? 41.210 55.566 18.853 1.00 20.17 2 HIS B CA 1
ATOM 1278 C C . HIS B 1 2 ? 40.484 54.235 19.038 1.00 23.82 2 HIS B C 1
ATOM 1279 O O . HIS B 1 2 ? 40.359 53.489 18.060 1.00 26.13 2 HIS B O 1
ATOM 1286 N N . GLY B 1 3 ? 39.993 53.995 20.256 1.00 18.03 3 GLY B N 1
ATOM 1287 C CA . GLY B 1 3 ? 39.350 52.750 20.695 1.00 20.19 3 GLY B CA 1
ATOM 1288 C C . GLY B 1 3 ? 37.956 52.622 20.122 1.00 17.44 3 GLY B C 1
ATOM 1289 O O . GLY B 1 3 ? 37.303 53.650 19.850 1.00 20.82 3 GLY B O 1
ATOM 1290 N N . ALA B 1 4 ? 37.483 51.394 19.983 1.00 15.60 4 ALA B N 1
ATOM 1291 C CA . ALA B 1 4 ? 36.117 51.144 19.499 1.00 15.79 4 ALA B CA 1
ATOM 1292 C C . ALA B 1 4 ? 35.109 51.487 20.591 1.00 16.25 4 ALA B C 1
ATOM 1293 O O . ALA B 1 4 ? 35.363 51.159 21.769 1.00 22.22 4 ALA B O 1
ATOM 1295 N N . THR B 1 5 ? 33.961 52.046 20.193 1.00 18.34 5 THR B N 1
ATOM 1296 C CA . THR B 1 5 ? 32.856 52.426 21.119 1.00 21.16 5 THR B CA 1
ATOM 1297 C C . THR B 1 5 ? 31.530 51.770 20.706 1.00 21.48 5 THR B C 1
ATOM 1298 O O . THR B 1 5 ? 30.602 51.797 21.502 1.00 26.31 5 THR B O 1
ATOM 1302 N N . LYS B 1 6 ? 31.431 51.229 19.504 1.00 14.50 6 LYS B N 1
ATOM 1303 C CA . LYS B 1 6 ? 30.231 50.517 19.021 1.00 14.81 6 LYS B CA 1
ATOM 1304 C C . LYS B 1 6 ? 30.609 49.073 18.708 1.00 13.61 6 LYS B C 1
ATOM 1305 O O . LYS B 1 6 ? 31.755 48.817 18.306 1.00 15.13 6 LYS B O 1
ATOM 1311 N N . SER B 1 7 ? 29.659 48.146 18.796 1.00 14.13 7 SER B N 1
ATOM 1312 C CA . SER B 1 7 ? 29.983 46.726 18.558 1.00 12.20 7 SER B CA 1
ATOM 1313 C C . SER B 1 7 ? 28.803 45.947 18.000 1.00 12.55 7 SER B C 1
ATOM 1314 O O . SER B 1 7 ? 27.654 46.154 18.426 1.00 15.36 7 SER B O 1
ATOM 1317 N N . VAL B 1 8 ? 29.131 44.977 17.166 1.00 11.30 8 VAL B N 1
ATOM 1318 C CA . VAL B 1 8 ? 28.131 44.046 16.605 1.00 10.68 8 VAL B CA 1
ATOM 1319 C C . VAL B 1 8 ? 28.773 42.674 16.423 1.00 10.09 8 VAL B C 1
ATOM 1320 O O . VAL B 1 8 ? 29.899 42.556 15.897 1.00 11.14 8 VAL B O 1
ATOM 1324 N N . LEU B 1 9 ? 28.034 41.654 16.846 1.00 10.87 9 LEU B N 1
ATOM 1325 C CA . LEU B 1 9 ? 28.379 40.236 16.668 1.00 11.11 9 LEU B CA 1
ATOM 1326 C C . LEU B 1 9 ? 27.324 39.614 15.759 1.00 10.78 9 LEU B C 1
ATOM 1327 O O . LEU B 1 9 ? 26.145 39.620 16.131 1.00 11.68 9 LEU B O 1
ATOM 1332 N N . PHE B 1 10 ? 27.749 39.070 14.629 1.00 9.16 10 PHE B N 1
ATOM 1333 C CA . PHE B 1 10 ? 26.838 38.305 13.744 1.00 9.86 10 PHE B CA 1
ATOM 1334 C C . PHE B 1 10 ? 26.927 36.835 14.105 1.00 9.93 10 PHE B C 1
ATOM 1335 O O . PHE B 1 10 ? 28.020 36.323 14.311 1.00 10.88 10 PHE B O 1
ATOM 1343 N N . VAL B 1 11 ? 25.791 36.168 14.191 1.00 9.62 11 VAL B N 1
ATOM 1344 C CA . VAL B 1 11 ? 25.732 34.762 14.651 1.00 9.69 11 VAL B CA 1
ATOM 1345 C C . VAL B 1 11 ? 24.920 33.896 13.701 1.00 9.11 11 VAL B C 1
ATOM 1346 O O . VAL B 1 11 ? 23.823 34.276 13.277 1.00 10.51 11 VAL B O 1
ATOM 1350 N N . CYS B 1 12 ? 25.469 32.716 13.440 1.00 9.51 12 CYS B N 1
ATOM 1351 C CA . CYS B 1 12 ? 24.739 31.653 12.735 1.00 9.42 12 CYS B CA 1
ATOM 1352 C C . CYS B 1 12 ? 25.038 30.325 13.442 1.00 9.74 12 CYS B C 1
ATOM 1353 O O . CYS B 1 12 ? 25.618 30.299 14.535 1.00 11.83 12 CYS B O 1
ATOM 1356 N N . LEU B 1 13 ? 24.568 29.227 12.869 1.00 10.61 13 LEU B N 1
ATOM 1357 C CA . LEU B 1 13 ? 24.725 27.907 13.514 1.00 10.85 13 LEU B CA 1
ATOM 1358 C C . LEU B 1 13 ? 26.208 27.510 13.605 1.00 11.18 13 LEU B C 1
ATOM 1359 O O . LEU B 1 13 ? 26.697 27.179 14.683 1.00 11.74 13 LEU B O 1
ATOM 1364 N N . GLY B 1 14 ? 26.917 27.562 12.492 1.00 10.55 14 GLY B N 1
ATOM 1365 C CA . GLY B 1 14 ? 28.271 27.009 12.386 1.00 12.33 14 GLY B CA 1
ATOM 1366 C C . GLY B 1 14 ? 29.375 28.068 12.389 1.00 11.90 14 GLY B C 1
ATOM 1367 O O . GLY B 1 14 ? 30.560 27.705 12.619 1.00 12.31 14 GLY B O 1
ATOM 1368 N N . ASN B 1 15 ? 29.056 29.310 12.039 1.00 11.01 15 ASN B N 1
ATOM 1369 C CA . ASN B 1 15 ? 30.068 30.375 11.816 1.00 11.06 15 ASN B CA 1
ATOM 1370 C C . ASN B 1 15 ? 31.033 29.968 10.700 1.00 11.30 15 ASN B C 1
ATOM 1371 O O . ASN B 1 15 ? 32.194 30.361 10.767 1.00 12.40 15 ASN B O 1
ATOM 1376 N N . ILE B 1 16 ? 30.495 29.318 9.662 1.00 11.17 16 ILE B N 1
ATOM 1377 C CA . ILE B 1 16 ? 31.274 29.008 8.435 1.00 11.54 16 ILE B CA 1
ATOM 1378 C C . ILE B 1 16 ? 30.601 29.508 7.167 1.00 11.05 16 ILE B C 1
ATOM 1379 O O . ILE B 1 16 ? 31.346 29.679 6.188 1.00 13.84 16 ILE B O 1
ATOM 1384 N N . CYS B 1 17 ? 29.298 29.770 7.159 1.00 12.18 17 CYS B N 1
ATOM 1385 C CA . CYS B 1 17 ? 28.604 30.200 5.909 1.00 13.03 17 CYS B CA 1
ATOM 1386 C C . CYS B 1 17 ? 28.083 31.638 6.064 1.00 12.49 17 CYS B 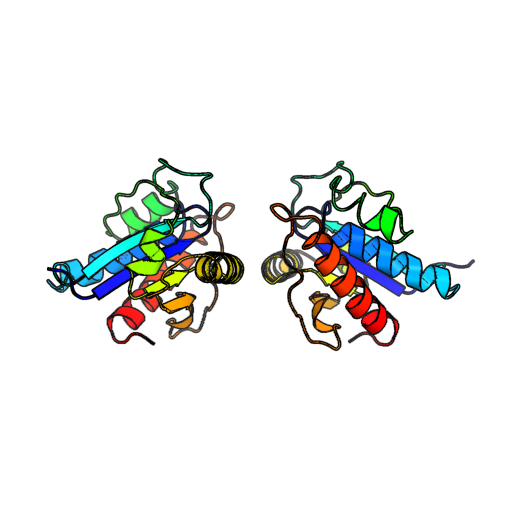C 1
ATOM 1387 O O . CYS B 1 17 ? 28.620 32.568 5.471 1.00 16.30 17 CYS B O 1
ATOM 1390 N N . ARG B 1 18 ? 27.060 31.829 6.861 1.00 9.94 18 ARG B N 1
ATOM 1391 C CA . ARG B 1 18 ? 26.323 33.108 6.873 1.00 9.85 18 ARG B CA 1
ATOM 1392 C C . ARG B 1 18 ? 27.015 34.199 7.683 1.00 10.09 18 ARG B C 1
ATOM 1393 O O . ARG B 1 18 ? 27.198 35.314 7.171 1.00 10.82 18 ARG B O 1
ATOM 1401 N N . SER B 1 19 ? 27.318 33.954 8.945 1.00 10.01 19 SER B N 1
ATOM 1402 C CA . SER B 1 19 ? 27.835 35.046 9.791 1.00 10.32 19 SER B CA 1
ATOM 1403 C C . SER B 1 19 ? 29.210 35.549 9.361 1.00 10.46 19 SER B C 1
ATOM 1404 O O . SER B 1 19 ? 29.454 36.750 9.506 1.00 10.32 19 SER B O 1
ATOM 1407 N N . PRO B 1 20 ? 30.141 34.743 8.786 1.00 10.60 20 PRO B N 1
ATOM 1408 C CA . PRO B 1 20 ? 31.392 35.333 8.305 1.00 10.80 20 PRO B CA 1
ATOM 1409 C C . PRO B 1 20 ? 31.135 36.311 7.152 1.00 10.30 20 PRO B C 1
ATOM 1410 O O . PRO B 1 20 ? 31.828 37.324 7.048 1.00 11.32 20 PRO B O 1
ATOM 1414 N N . ILE B 1 21 ? 30.165 35.993 6.305 1.00 10.83 21 ILE B N 1
ATOM 1415 C CA . ILE B 1 21 ? 29.780 36.921 5.209 1.00 10.54 21 ILE B CA 1
ATOM 1416 C C . ILE B 1 21 ? 29.245 38.225 5.811 1.00 9.75 21 ILE B C 1
ATOM 1417 O O . ILE B 1 21 ? 29.667 39.308 5.388 1.00 11.27 21 ILE B O 1
ATOM 1422 N N . ALA B 1 22 ? 28.348 38.145 6.775 1.00 10.01 22 ALA B N 1
ATOM 1423 C CA . ALA B 1 22 ? 27.768 39.357 7.373 1.00 10.12 22 ALA B CA 1
ATOM 1424 C C . ALA B 1 22 ? 28.863 40.209 8.004 1.00 10.35 22 ALA B C 1
ATOM 1425 O O . ALA B 1 22 ? 28.892 41.441 7.820 1.00 11.44 22 ALA B O 1
ATOM 1427 N N . GLU B 1 23 ? 29.761 39.563 8.739 1.00 10.43 23 GLU B N 1
ATOM 1428 C CA . GLU B 1 23 ? 30.896 40.271 9.371 1.00 10.96 23 GLU B CA 1
ATOM 1429 C C . GLU B 1 23 ? 31.721 41.003 8.302 1.00 11.23 23 GLU B C 1
ATOM 1430 O O . GLU B 1 23 ? 32.048 42.180 8.507 1.00 12.55 23 GLU B O 1
ATOM 1436 N N . ALA B 1 24 ? 32.090 40.311 7.221 1.00 11.88 24 ALA B N 1
ATOM 1437 C CA . ALA B 1 24 ? 32.930 40.897 6.164 1.00 13.45 24 ALA B CA 1
ATOM 1438 C C . ALA B 1 24 ? 32.186 42.043 5.461 1.00 13.26 24 ALA B C 1
ATOM 1439 O O . ALA B 1 24 ? 32.809 43.068 5.172 1.00 13.24 24 ALA B O 1
ATOM 1441 N N . VAL B 1 25 ? 30.899 41.885 5.204 1.00 11.99 25 VAL B N 1
ATOM 1442 C CA . VAL B 1 25 ? 30.089 42.962 4.571 1.00 12.31 25 VAL B CA 1
ATOM 1443 C C . VAL B 1 25 ? 30.100 44.188 5.479 1.00 12.03 25 VAL B C 1
ATOM 1444 O O . VAL B 1 25 ? 30.329 45.313 5.022 1.00 13.42 25 VAL B O 1
ATOM 1448 N N . PHE B 1 26 ? 29.815 43.998 6.758 1.00 11.65 26 PHE B N 1
ATOM 1449 C CA . PHE B 1 26 ? 29.735 45.142 7.692 1.00 11.92 26 PHE B CA 1
ATOM 1450 C C . PHE B 1 26 ? 31.112 45.812 7.807 1.00 12.75 26 PHE B C 1
ATOM 1451 O O . PHE B 1 26 ? 31.200 47.042 7.804 1.00 13.75 26 PHE B O 1
ATOM 1459 N N . ARG B 1 27 ? 32.162 45.028 7.975 1.00 12.39 27 ARG B N 1
ATOM 1460 C CA . ARG B 1 27 ? 33.525 45.599 8.078 1.00 13.46 27 ARG B CA 1
ATOM 1461 C C . ARG B 1 27 ? 33.810 46.449 6.838 1.00 13.32 27 ARG B C 1
ATOM 1462 O O . ARG B 1 27 ? 34.412 47.521 6.982 1.00 15.68 27 ARG B O 1
ATOM 1470 N N . LYS B 1 28 ? 33.439 45.996 5.644 1.00 14.67 28 LYS B N 1
ATOM 1471 C CA . LYS B 1 28 ? 33.691 46.780 4.411 1.00 17.46 28 LYS B CA 1
ATOM 1472 C C . LYS B 1 28 ? 32.950 48.117 4.502 1.00 15.52 28 LYS B C 1
ATOM 1473 O O . LYS B 1 28 ? 33.535 49.128 4.138 1.00 18.12 28 LYS B O 1
ATOM 1479 N N . LEU B 1 29 ? 31.711 48.131 4.973 1.00 15.49 29 LEU B N 1
ATOM 1480 C CA . LEU B 1 29 ? 30.912 49.379 5.088 1.00 16.03 29 LEU B CA 1
ATOM 1481 C C . LEU B 1 29 ? 31.628 50.355 6.015 1.00 16.79 29 LEU B C 1
ATOM 1482 O O . LEU B 1 29 ? 31.795 51.526 5.645 1.00 19.37 29 LEU B O 1
ATOM 1487 N N . VAL B 1 30 ? 32.011 49.915 7.204 1.00 14.86 30 VAL B N 1
ATOM 1488 C CA . VAL B 1 30 ? 32.603 50.878 8.169 1.00 16.53 30 VAL B CA 1
ATOM 1489 C C . VAL B 1 30 ? 34.011 51.274 7.707 1.00 17.44 30 VAL B C 1
ATOM 1490 O O . VAL B 1 30 ? 34.422 52.413 7.988 1.00 19.97 30 VAL B O 1
ATOM 1494 N N . THR B 1 31 ? 34.716 50.411 6.978 1.00 17.75 31 THR B N 1
ATOM 1495 C CA . THR B 1 31 ? 36.067 50.765 6.465 1.00 18.75 31 THR B CA 1
ATOM 1496 C C . THR B 1 31 ? 35.902 51.778 5.323 1.00 21.63 31 THR B C 1
ATOM 1497 O O . THR B 1 31 ? 36.658 52.773 5.307 1.00 22.18 31 THR B O 1
ATOM 1501 N N . ASP B 1 32 ? 34.933 51.567 4.428 1.00 20.74 32 ASP B N 1
ATOM 1502 C CA . ASP B 1 32 ? 34.614 52.485 3.300 1.00 24.57 32 ASP B CA 1
ATOM 1503 C C . ASP B 1 32 ? 34.276 53.873 3.862 1.00 28.11 32 ASP B C 1
ATOM 1504 O O . ASP B 1 32 ? 34.648 54.879 3.239 1.00 28.30 32 ASP B O 1
ATOM 1509 N N . GLN B 1 33 ? 33.620 53.922 5.023 1.00 22.67 33 GLN B N 1
ATOM 1510 C CA . GLN B 1 33 ? 33.142 55.180 5.656 1.00 22.78 33 GLN B CA 1
ATOM 1511 C C . GLN B 1 33 ? 34.188 55.756 6.620 1.00 21.53 33 GLN B C 1
ATOM 1512 O O . GLN B 1 33 ? 33.869 56.793 7.255 1.00 27.54 33 GLN B O 1
ATOM 1518 N N . ASN B 1 34 ? 35.380 55.153 6.705 1.00 22.03 34 ASN B N 1
ATOM 1519 C CA A ASN B 1 34 ? 36.517 55.667 7.517 0.50 28.91 34 ASN B CA 1
ATOM 1520 C CA B ASN B 1 34 ? 36.521 55.668 7.518 0.50 26.15 34 ASN B CA 1
ATOM 1521 C C . ASN B 1 34 ? 36.117 55.734 8.998 1.00 23.32 34 ASN B C 1
ATOM 1522 O O . ASN B 1 34 ? 36.567 56.661 9.693 1.00 26.76 34 ASN B O 1
ATOM 1531 N N . ILE B 1 35 ? 35.309 54.785 9.473 1.00 19.14 35 ILE B N 1
ATOM 1532 C CA . ILE B 1 35 ? 34.857 54.739 10.895 1.00 19.80 35 ILE B CA 1
ATOM 1533 C C . ILE B 1 35 ? 35.157 53.363 11.494 1.00 19.30 35 ILE B C 1
ATOM 1534 O O . ILE B 1 35 ? 34.630 53.073 12.576 1.00 18.90 35 ILE B O 1
ATOM 1539 N N . SER B 1 36 ? 35.972 52.539 10.846 1.00 18.61 36 SER B N 1
ATOM 1540 C CA . SER B 1 36 ? 36.258 51.166 11.344 1.00 17.49 36 SER B CA 1
ATOM 1541 C C . SER B 1 36 ? 36.890 51.214 12.748 1.00 16.62 36 SER B C 1
ATOM 1542 O O . SER B 1 36 ? 36.648 50.308 13.559 1.00 16.95 36 SER B O 1
ATOM 1545 N N . GLU B 1 37 ? 37.690 52.230 13.058 1.00 17.44 37 GLU B N 1
ATOM 1546 C CA . GLU B 1 37 ? 38.344 52.319 14.394 1.00 18.55 37 GLU B CA 1
ATOM 1547 C C . GLU B 1 37 ? 37.281 52.506 15.490 1.00 17.35 37 GLU B C 1
ATOM 1548 O O . GLU B 1 37 ? 37.586 52.244 16.656 1.00 19.33 37 GLU B O 1
ATOM 1554 N N . ASN B 1 38 ? 36.066 52.934 15.151 1.00 16.27 38 ASN B N 1
ATOM 1555 C CA A ASN B 1 38 ? 34.983 53.164 16.143 0.50 15.85 38 ASN B CA 1
ATOM 1556 C CA B ASN B 1 38 ? 35.010 53.155 16.168 0.50 15.66 38 ASN B CA 1
ATOM 1557 C C . ASN B 1 38 ? 34.241 51.852 16.442 1.00 15.31 38 ASN B C 1
ATOM 1558 O O . ASN B 1 38 ? 33.441 51.841 17.399 1.00 16.13 38 ASN B O 1
ATOM 1567 N N . TRP B 1 39 ? 34.486 50.792 15.663 1.00 13.70 39 TRP B N 1
ATOM 1568 C CA . TRP B 1 39 ? 33.661 49.569 15.692 1.00 12.79 39 TRP B CA 1
ATOM 1569 C C . TRP B 1 39 ? 34.465 48.345 16.095 1.00 12.70 39 TRP B C 1
ATOM 1570 O O . TRP B 1 39 ? 35.577 48.139 15.604 1.00 13.35 39 TRP B O 1
ATOM 1581 N N . ARG B 1 40 ? 33.799 47.483 16.854 1.00 12.70 40 ARG B N 1
ATOM 1582 C CA . ARG B 1 40 ? 34.198 46.081 17.021 1.00 11.88 40 ARG B CA 1
ATOM 1583 C C . ARG B 1 40 ? 33.204 45.236 16.229 1.00 10.70 40 ARG B C 1
ATOM 1584 O O . ARG B 1 40 ? 31.998 45.290 16.519 1.00 13.41 40 ARG B O 1
ATOM 1592 N N . VAL B 1 41 ? 33.717 44.487 15.259 1.00 11.56 41 VAL B N 1
ATOM 1593 C CA . VAL B 1 41 ? 32.891 43.669 14.350 1.00 12.05 41 VAL B CA 1
ATOM 1594 C C . VAL B 1 41 ? 33.380 42.237 14.481 1.00 11.68 41 VAL B C 1
ATOM 1595 O O . VAL B 1 41 ? 34.592 42.003 14.390 1.00 13.67 41 VAL B O 1
ATOM 1599 N N . ASP B 1 42 ? 32.478 41.287 14.677 1.00 11.24 42 ASP B N 1
ATOM 1600 C CA . ASP B 1 42 ? 32.905 39.882 14.835 1.00 11.24 42 ASP B CA 1
ATOM 1601 C C . ASP B 1 42 ? 31.761 38.975 14.387 1.00 10.44 42 ASP B C 1
ATOM 1602 O O . ASP B 1 42 ? 30.631 39.454 14.148 1.00 10.76 42 ASP B O 1
ATOM 1607 N N . SER B 1 43 ? 32.047 37.694 14.332 1.00 11.03 43 SER B N 1
ATOM 1608 C CA . SER B 1 43 ? 31.029 36.657 14.099 1.00 10.59 43 SER B CA 1
ATOM 1609 C C . SER B 1 43 ? 31.336 35.453 14.978 1.00 11.13 43 SER B C 1
ATOM 1610 O O . SER B 1 43 ? 32.512 35.180 15.288 1.00 12.20 43 SER B O 1
ATOM 1613 N N . ALA B 1 44 ? 30.295 34.712 15.296 1.00 10.44 44 ALA B N 1
ATOM 1614 C CA . ALA B 1 44 ? 30.414 33.506 16.119 1.00 10.99 44 ALA B CA 1
ATOM 1615 C C . ALA B 1 44 ? 29.271 32.540 15.820 1.00 10.75 44 ALA B C 1
ATOM 1616 O O . ALA B 1 44 ? 28.304 32.911 15.159 1.00 11.48 44 ALA B O 1
ATOM 1618 N N . ALA B 1 45 ? 29.433 31.322 16.296 1.00 11.29 45 ALA B N 1
ATOM 1619 C CA . ALA B 1 45 ? 28.488 30.212 16.112 1.00 11.19 45 ALA B CA 1
ATOM 1620 C C . ALA B 1 45 ? 27.689 29.973 17.381 1.00 11.75 45 ALA B C 1
ATOM 1621 O O . ALA B 1 45 ? 28.225 30.127 18.481 1.00 13.33 45 ALA B O 1
ATOM 1623 N N . THR B 1 46 ? 26.477 29.453 17.224 1.00 11.20 46 THR B N 1
ATOM 1624 C CA . THR B 1 46 ? 25.775 28.865 18.394 1.00 12.45 46 THR B CA 1
ATOM 1625 C C . THR B 1 46 ? 26.374 27.492 18.742 1.00 13.68 46 THR B C 1
ATOM 1626 O O . THR B 1 46 ? 26.404 27.141 19.947 1.00 14.91 46 THR B O 1
ATOM 1630 N N . SER B 1 47 ? 26.854 26.751 17.745 1.00 13.41 47 SER B N 1
ATOM 1631 C CA . SER B 1 47 ? 27.393 25.382 17.922 1.00 14.34 47 SER B CA 1
ATOM 1632 C C . SER B 1 47 ? 28.916 25.414 18.046 1.00 14.60 47 SER B C 1
ATOM 1633 O O . SER B 1 47 ? 29.554 26.308 17.476 1.00 15.74 47 SER B O 1
ATOM 1636 N N . GLY B 1 48 ? 29.469 24.426 18.734 1.00 14.66 48 GLY B N 1
ATOM 1637 C CA . GLY B 1 48 ? 30.919 24.187 18.764 1.00 18.17 48 GLY B CA 1
ATOM 1638 C C . GLY B 1 48 ? 31.413 23.350 17.602 1.00 14.68 48 GLY B C 1
ATOM 1639 O O . GLY B 1 48 ? 32.628 23.115 17.510 1.00 17.55 48 GLY B O 1
ATOM 1640 N N . TYR B 1 49 ? 30.530 22.847 16.748 1.00 14.98 49 TYR B N 1
ATOM 1641 C CA . TYR B 1 49 ? 30.875 21.805 15.753 1.00 15.97 49 TYR B CA 1
ATOM 1642 C C . TYR B 1 49 ? 32.064 22.204 14.874 1.00 15.25 49 TYR B C 1
ATOM 1643 O O . TYR B 1 49 ? 32.893 21.335 14.563 1.00 18.44 49 TYR B O 1
ATOM 1652 N N . GLU B 1 50 ? 32.127 23.459 14.440 1.00 14.50 50 GLU B N 1
ATOM 1653 C CA . GLU B 1 50 ? 33.112 23.919 13.427 1.00 14.59 50 GLU B CA 1
ATOM 1654 C C . GLU B 1 50 ? 34.269 24.699 14.062 1.00 14.69 50 GLU B C 1
ATOM 1655 O O . GLU B 1 50 ? 35.056 25.250 13.297 1.00 16.13 50 GLU B O 1
ATOM 1661 N N . ILE B 1 51 ? 34.386 24.757 15.388 1.00 16.07 51 ILE B N 1
ATOM 1662 C CA . ILE B 1 51 ? 35.414 25.626 16.035 1.00 16.10 51 ILE B CA 1
ATOM 1663 C C . ILE B 1 51 ? 36.764 25.364 15.362 1.00 17.55 51 ILE B C 1
ATOM 1664 O O . ILE B 1 51 ? 37.176 24.191 15.218 1.00 19.49 51 ILE B O 1
ATOM 1669 N N . GLY B 1 52 ? 37.433 26.436 14.946 1.00 16.60 52 GLY B N 1
ATOM 1670 C CA . GLY B 1 52 ? 38.793 26.337 14.388 1.00 18.05 52 GLY B CA 1
ATOM 1671 C C . GLY B 1 52 ? 38.780 26.302 12.866 1.00 18.12 52 GLY B C 1
ATOM 1672 O O . GLY B 1 52 ? 39.846 26.454 12.270 1.00 19.77 52 GLY B O 1
ATOM 1673 N N . ASN B 1 53 ? 37.617 26.130 12.233 1.00 15.65 53 ASN B N 1
ATOM 1674 C CA . ASN B 1 53 ? 37.564 25.965 10.766 1.00 16.70 53 ASN B CA 1
ATOM 1675 C C . ASN B 1 53 ? 37.344 27.298 10.068 1.00 15.73 53 ASN B C 1
ATOM 1676 O O . ASN B 1 53 ? 36.640 28.166 10.578 1.00 15.49 53 ASN B O 1
ATOM 1681 N N . PRO B 1 54 ? 37.908 27.466 8.848 1.00 16.57 54 PRO B N 1
ATOM 1682 C CA . PRO B 1 54 ? 37.679 28.670 8.056 1.00 15.24 54 PRO B CA 1
ATOM 1683 C C . PRO B 1 54 ? 36.308 28.646 7.391 1.00 13.21 54 PRO B C 1
ATOM 1684 O O . PRO B 1 54 ? 35.625 27.629 7.375 1.00 14.15 54 PRO B O 1
ATOM 1688 N N . PRO B 1 55 ? 35.883 29.755 6.766 1.00 12.94 55 PRO B N 1
ATOM 1689 C CA . PRO B 1 55 ? 34.640 29.770 6.008 1.00 13.83 55 PRO B CA 1
ATOM 1690 C C . PRO B 1 55 ? 34.642 28.729 4.884 1.00 14.22 55 PRO B C 1
ATOM 1691 O O . PRO B 1 55 ? 35.709 28.445 4.353 1.00 16.64 55 PRO B O 1
ATOM 1695 N N . ASP B 1 56 ? 33.431 28.207 4.633 1.00 15.65 56 ASP B N 1
ATOM 1696 C CA . ASP B 1 56 ? 33.002 27.346 3.500 1.00 21.34 56 ASP B CA 1
ATOM 1697 C C . ASP B 1 56 ? 33.683 27.828 2.205 1.00 18.49 56 ASP B C 1
ATOM 1698 O O . ASP B 1 56 ? 33.705 29.031 1.995 1.00 20.74 56 ASP B O 1
ATOM 1703 N N . TYR B 1 57 ? 34.178 26.945 1.336 1.00 14.54 57 TYR B N 1
ATOM 1704 C CA A TYR B 1 57 ? 34.699 27.271 -0.038 0.50 14.49 57 TYR B CA 1
ATOM 1705 C CA B TYR B 1 57 ? 34.762 27.427 0.066 0.50 15.19 57 TYR B CA 1
ATOM 1706 C C . TYR B 1 57 ? 33.709 28.195 -0.752 1.00 11.60 57 TYR B C 1
ATOM 1707 O O . TYR B 1 57 ? 34.089 29.121 -1.446 1.00 12.40 57 TYR B O 1
ATOM 1724 N N . ARG B 1 58 ? 32.428 27.861 -0.656 1.00 12.06 58 ARG B N 1
ATOM 1725 C CA . ARG B 1 58 ? 31.392 28.608 -1.400 1.00 11.51 58 ARG B CA 1
ATOM 1726 C C . ARG B 1 58 ? 31.297 30.036 -0.837 1.00 12.05 58 ARG B C 1
ATOM 1727 O O . ARG B 1 58 ? 31.105 30.991 -1.609 1.00 13.90 58 ARG B O 1
ATOM 1735 N N . GLY B 1 59 ? 31.380 30.195 0.482 1.00 13.69 59 GLY B N 1
ATOM 1736 C CA . GLY B 1 59 ? 31.367 31.511 1.121 1.00 14.64 59 GLY B CA 1
ATOM 1737 C C . GLY B 1 59 ? 32.611 32.300 0.754 1.00 15.02 59 GLY B C 1
ATOM 1738 O O . GLY B 1 59 ? 32.487 33.477 0.411 1.00 16.18 59 GLY B O 1
ATOM 1739 N N . GLN B 1 60 ? 33.787 31.683 0.826 1.00 14.24 60 GLN B N 1
ATOM 1740 C CA . GLN B 1 60 ? 35.052 32.351 0.426 1.00 15.25 60 GLN B CA 1
ATOM 1741 C C . GLN B 1 60 ? 34.942 32.810 -1.030 1.00 14.91 60 GLN B C 1
ATOM 1742 O O . GLN B 1 60 ? 35.363 33.926 -1.336 1.00 15.03 60 GLN B O 1
ATOM 1748 N N . SER B 1 61 ? 34.423 31.957 -1.907 1.00 13.45 61 SER B N 1
ATOM 1749 C CA A SER B 1 61 ? 34.295 32.278 -3.358 0.50 14.89 61 SER B CA 1
ATOM 1750 C CA B SER B 1 61 ? 34.324 32.294 -3.348 0.50 14.00 61 SER B CA 1
ATOM 1751 C C . SER B 1 61 ? 33.383 33.496 -3.534 1.00 14.84 61 SER B C 1
ATOM 1752 O O . SER B 1 61 ? 33.705 34.414 -4.306 1.00 16.76 61 SER B O 1
ATOM 1757 N N . CYS B 1 62 ? 32.258 33.504 -2.835 1.00 15.24 62 CYS B N 1
ATOM 1758 C CA . CYS B 1 62 ? 31.287 34.612 -2.922 1.00 15.84 62 CYS B CA 1
ATOM 1759 C C . CYS B 1 62 ? 31.963 35.910 -2.487 1.00 15.86 62 CYS B C 1
ATOM 1760 O O . CYS B 1 62 ? 31.865 36.924 -3.193 1.00 20.23 62 CYS B O 1
ATOM 1763 N N . MET B 1 63 ? 32.670 35.871 -1.368 1.00 16.68 63 MET B N 1
ATOM 1764 C CA . MET B 1 63 ? 33.314 37.086 -0.840 1.00 19.15 63 MET B CA 1
ATOM 1765 C C . MET B 1 63 ? 34.434 37.550 -1.768 1.00 18.55 63 MET B C 1
ATOM 1766 O O . MET B 1 63 ? 34.580 38.766 -1.943 1.00 18.87 63 MET B O 1
ATOM 1771 N N . LYS B 1 64 ? 35.199 36.634 -2.359 1.00 16.76 64 LYS B N 1
ATOM 1772 C CA . LYS B 1 64 ? 36.243 37.007 -3.341 1.00 19.41 64 LYS B CA 1
ATOM 1773 C C . LYS B 1 64 ? 35.560 37.751 -4.496 1.00 19.09 64 LYS B C 1
ATOM 1774 O O . LYS B 1 64 ? 36.080 38.792 -4.926 1.00 20.22 64 LYS B O 1
ATOM 1780 N N . ARG B 1 65 ? 34.477 37.217 -5.046 1.00 19.11 65 ARG B N 1
ATOM 1781 C CA . ARG B 1 65 ? 33.805 37.845 -6.216 1.00 19.48 65 ARG B CA 1
ATOM 1782 C C . ARG B 1 65 ? 33.388 39.282 -5.891 1.00 19.77 65 ARG B C 1
ATOM 1783 O O . ARG B 1 65 ? 33.370 40.123 -6.809 1.00 23.11 65 ARG B O 1
ATOM 1791 N N . HIS B 1 66 ? 33.024 39.550 -4.645 1.00 17.22 66 HIS B N 1
ATOM 1792 C CA . HIS B 1 66 ? 32.507 40.876 -4.217 1.00 18.38 66 HIS B CA 1
ATOM 1793 C C . HIS B 1 66 ? 33.645 41.738 -3.659 1.00 23.97 66 HIS B C 1
ATOM 1794 O O . HIS B 1 66 ? 33.388 42.868 -3.219 1.00 26.57 66 HIS B O 1
ATOM 1801 N N A GLY B 1 67 ? 34.874 41.225 -3.624 0.75 18.40 67 GLY B N 1
ATOM 1802 N N B GLY B 1 67 ? 34.875 41.223 -3.725 0.25 19.73 67 GLY B N 1
ATOM 1803 C CA A GLY B 1 67 ? 36.020 42.022 -3.152 0.75 17.13 67 GLY B CA 1
ATOM 1804 C CA B GLY B 1 67 ? 36.095 41.949 -3.332 0.25 28.51 67 GLY B CA 1
ATOM 1805 C C A GLY B 1 67 ? 36.038 42.209 -1.639 0.75 19.60 67 GLY B C 1
ATOM 1806 C C B GLY B 1 67 ? 36.027 42.423 -1.894 0.25 21.89 67 GLY B C 1
ATOM 1807 O O A GLY B 1 67 ? 36.560 43.254 -1.172 0.75 19.19 67 GLY B O 1
ATOM 1808 O O B GLY B 1 67 ? 36.580 43.504 -1.607 0.25 34.28 67 GLY B O 1
ATOM 1809 N N A ILE B 1 68 ? 35.535 41.232 -0.876 0.75 15.68 68 ILE B N 1
ATOM 1810 N N B ILE B 1 68 ? 35.371 41.657 -1.015 0.25 17.57 68 ILE B N 1
ATOM 1811 C CA A ILE B 1 68 ? 35.534 41.303 0.620 0.75 16.10 68 ILE B CA 1
ATOM 1812 C CA B ILE B 1 68 ? 35.417 41.915 0.454 0.25 18.54 68 ILE B CA 1
ATOM 1813 C C A ILE B 1 68 ? 36.171 40.054 1.227 0.75 21.08 68 ILE B C 1
ATOM 1814 C C B ILE B 1 68 ? 36.310 40.881 1.122 0.25 16.82 68 ILE B C 1
ATOM 1815 O O A ILE B 1 68 ? 35.633 39.475 2.161 0.75 24.31 68 ILE B O 1
ATOM 1816 O O B ILE B 1 68 ? 36.115 39.672 0.997 0.25 17.50 68 ILE B O 1
ATOM 1825 N N A PRO B 1 69 ? 37.376 39.633 0.790 0.75 17.34 69 PRO B N 1
ATOM 1826 N N B PRO B 1 69 ? 37.339 41.378 1.836 0.25 14.17 69 PRO B N 1
ATOM 1827 C CA A PRO B 1 69 ? 37.953 38.394 1.284 0.75 19.89 69 PRO B CA 1
ATOM 1828 C CA B PRO B 1 69 ? 38.222 40.529 2.630 0.25 15.29 69 PRO B CA 1
ATOM 1829 C C A PRO B 1 69 ? 38.051 38.436 2.808 0.75 26.96 69 PRO B C 1
ATOM 1830 C C B PRO B 1 69 ? 37.457 39.699 3.665 0.25 30.90 69 PRO B C 1
ATOM 1831 O O A PRO B 1 69 ? 38.499 39.453 3.342 0.75 28.43 69 PRO B O 1
ATOM 1832 O O B PRO B 1 69 ? 36.503 40.203 4.242 0.25 13.94 69 PRO B O 1
ATOM 1839 N N A MET B 1 70 ? 37.538 37.351 3.399 0.75 33.38 70 MET B N 1
ATOM 1840 N N B MET B 1 70 ? 37.954 38.477 3.889 0.25 22.68 70 MET B N 1
ATOM 1841 C CA A MET B 1 70 ? 37.315 37.103 4.842 0.75 33.00 70 MET B CA 1
ATOM 1842 C CA B MET B 1 70 ? 37.474 37.508 4.908 0.25 36.44 70 MET B CA 1
ATOM 1843 C C A MET B 1 70 ? 38.555 36.376 5.343 0.75 34.82 70 MET B C 1
ATOM 1844 C C B MET B 1 70 ? 38.657 36.658 5.384 0.25 51.02 70 MET B C 1
ATOM 1845 O O A MET B 1 70 ? 39.033 35.482 4.627 0.75 39.30 70 MET B O 1
ATOM 1846 O O B MET B 1 70 ? 39.260 35.990 4.536 0.25 31.45 70 MET B O 1
ATOM 1855 N N A SER B 1 71 ? 39.078 36.769 6.496 0.75 40.61 71 SER B N 1
ATOM 1856 N N B SER B 1 71 ? 38.960 36.655 6.686 0.25 62.77 71 SER B N 1
ATOM 1857 C CA A SER B 1 71 ? 40.062 35.984 7.275 0.75 49.63 71 SER B CA 1
ATOM 1858 C CA B SER B 1 71 ? 40.130 35.940 7.267 0.25 124.81 71 SER B CA 1
ATOM 1859 C C A SER B 1 71 ? 39.407 35.654 8.614 0.75 35.40 71 SER B C 1
ATOM 1860 C C B SER B 1 71 ? 39.791 35.404 8.663 0.25 52.69 71 SER B C 1
ATOM 1861 O O A SER B 1 71 ? 39.299 36.548 9.458 0.75 34.64 71 SER B O 1
ATOM 1862 O O B SER B 1 71 ? 40.487 35.792 9.625 0.25 25.91 71 SER B O 1
ATOM 1867 N N . HIS B 1 72 ? 38.849 34.456 8.731 1.00 25.01 72 HIS B N 1
ATOM 1868 C CA . HIS B 1 72 ? 38.116 34.057 9.959 1.00 19.81 72 HIS B CA 1
ATOM 1869 C C . HIS B 1 72 ? 38.390 32.600 10.341 1.00 18.23 72 HIS B C 1
ATOM 1870 O O . HIS B 1 72 ? 38.588 31.750 9.450 1.00 19.90 72 HIS B O 1
ATOM 1877 N N . VAL B 1 73 ? 38.342 32.344 11.645 1.00 17.11 73 VAL B N 1
ATOM 1878 C CA . VAL B 1 73 ? 38.318 30.987 12.248 1.00 20.18 73 VAL B CA 1
ATOM 1879 C C . VAL B 1 73 ? 37.016 30.876 13.048 1.00 15.60 73 VAL B C 1
ATOM 1880 O O . VAL B 1 73 ? 36.743 31.741 13.890 1.00 17.65 73 VAL B O 1
ATOM 1884 N N . ALA B 1 74 ? 36.250 29.817 12.841 1.00 14.64 74 ALA B N 1
ATOM 1885 C CA . ALA B 1 74 ? 34.981 29.661 13.559 1.00 14.25 74 ALA B CA 1
ATOM 1886 C C . ALA B 1 74 ? 35.229 29.652 15.081 1.00 14.07 74 ALA B C 1
ATOM 1887 O O . ALA B 1 74 ? 36.143 29.006 15.591 1.00 15.45 74 ALA B O 1
ATOM 1889 N N . ARG B 1 75 ? 34.375 30.357 15.807 1.00 13.81 75 ARG B N 1
ATOM 1890 C CA A ARG B 1 75 ? 34.397 30.341 17.290 0.50 14.47 75 ARG B CA 1
ATOM 1891 C CA B ARG B 1 75 ? 34.393 30.461 17.287 0.50 13.35 75 ARG B CA 1
ATOM 1892 C C . ARG B 1 75 ? 32.955 30.316 17.778 1.00 13.46 75 ARG B C 1
ATOM 1893 O O . ARG B 1 75 ? 32.063 30.807 17.066 1.00 14.68 75 ARG B O 1
ATOM 1908 N N . GLN B 1 76 ? 32.750 29.675 18.906 1.00 14.99 76 GLN B N 1
ATOM 1909 C CA . GLN B 1 76 ? 31.409 29.606 19.526 1.00 14.66 76 GLN B CA 1
ATOM 1910 C C . GLN B 1 76 ? 31.201 30.828 20.419 1.00 13.89 76 GLN B C 1
ATOM 1911 O O . GLN B 1 76 ? 32.116 31.261 21.160 1.00 15.10 76 GLN B O 1
ATOM 1917 N N . ILE B 1 77 ? 30.000 31.367 20.395 1.00 13.64 77 ILE B N 1
ATOM 1918 C CA . ILE B 1 77 ? 29.655 32.499 21.281 1.00 13.46 77 ILE B CA 1
ATOM 1919 C C . ILE B 1 77 ? 29.890 32.091 22.736 1.00 13.31 77 ILE B C 1
ATOM 1920 O O . ILE B 1 77 ? 29.657 30.918 23.097 1.00 17.30 77 ILE B O 1
ATOM 1925 N N . THR B 1 78 ? 30.283 33.064 23.545 1.00 15.10 78 THR B N 1
ATOM 1926 C CA . THR B 1 78 ? 30.537 32.883 24.993 1.00 17.13 78 THR B CA 1
ATOM 1927 C C . THR B 1 78 ? 29.643 33.791 25.826 1.00 17.23 78 THR B C 1
ATOM 1928 O O . THR B 1 78 ? 29.109 34.752 25.286 1.00 18.01 78 THR B O 1
ATOM 1932 N N . LYS B 1 79 ? 29.592 33.552 27.131 1.00 17.65 79 LYS B N 1
ATOM 1933 C CA . LYS B 1 79 ? 28.820 34.386 28.076 1.00 22.54 79 LYS B CA 1
ATOM 1934 C C . LYS B 1 79 ? 29.305 35.841 28.006 1.00 24.23 79 LYS B C 1
ATOM 1935 O O . LYS B 1 79 ? 28.430 36.729 28.080 1.00 27.60 79 LYS B O 1
ATOM 1941 N N . GLU B 1 80 ? 30.617 36.083 27.899 1.00 27.24 80 GLU B N 1
ATOM 1942 C CA . GLU B 1 80 ? 31.208 37.454 27.886 1.00 28.26 80 GLU B CA 1
ATOM 1943 C C . GLU B 1 80 ? 30.620 38.240 26.719 1.00 25.33 80 GLU B C 1
ATOM 1944 O O . GLU B 1 80 ? 30.420 39.452 26.862 1.00 22.74 80 GLU B O 1
ATOM 1950 N N . ASP B 1 81 ? 30.321 37.563 25.615 1.00 18.10 81 ASP B N 1
ATOM 1951 C CA . ASP B 1 81 ? 29.860 38.260 24.395 1.00 16.57 81 ASP B CA 1
ATOM 1952 C C . ASP B 1 81 ? 28.523 38.955 24.681 1.00 15.97 81 ASP B C 1
ATOM 1953 O O . ASP B 1 81 ? 28.324 40.032 24.161 1.00 16.07 81 ASP B O 1
ATOM 1958 N N . PHE B 1 82 ? 27.642 38.370 25.505 1.00 16.18 82 PHE B N 1
ATOM 1959 C CA . PHE B 1 82 ? 26.358 39.018 25.880 1.00 18.73 82 PHE B CA 1
ATOM 1960 C C . PHE B 1 82 ? 26.626 40.284 26.714 1.00 15.79 82 PHE B C 1
ATOM 1961 O O . PHE B 1 82 ? 25.805 41.210 26.664 1.00 18.29 82 PHE B O 1
ATOM 1969 N N . ALA B 1 83 ? 27.739 40.337 27.458 1.00 20.73 83 ALA B N 1
ATOM 1970 C CA . ALA B 1 83 ? 28.073 41.479 28.339 1.00 20.96 83 ALA B CA 1
ATOM 1971 C C . ALA B 1 83 ? 28.758 42.585 27.534 1.00 19.64 83 ALA B C 1
ATOM 1972 O O . ALA B 1 83 ? 28.596 43.765 27.911 1.00 21.42 83 ALA B O 1
ATOM 1974 N N . THR B 1 84 ? 29.493 42.254 26.466 1.00 18.71 84 THR B N 1
ATOM 1975 C CA . THR B 1 84 ? 30.375 43.251 25.825 1.00 16.68 84 THR B CA 1
ATOM 1976 C C . THR B 1 84 ? 29.782 43.798 24.525 1.00 16.13 84 THR B C 1
ATOM 1977 O O . THR B 1 84 ? 30.040 44.952 24.226 1.00 16.73 84 THR B O 1
ATOM 1981 N N . PHE B 1 85 ? 28.992 43.024 23.793 1.00 14.86 85 PHE B N 1
ATOM 1982 C CA . PHE B 1 85 ? 28.452 43.489 22.492 1.00 14.11 85 PHE B CA 1
ATOM 1983 C C . PHE B 1 85 ? 27.199 44.334 22.706 1.00 15.25 85 PHE B C 1
ATOM 1984 O O . PHE B 1 85 ? 26.338 44.006 23.505 1.00 16.75 85 PHE B O 1
ATOM 1992 N N . ASP B 1 86 ? 27.064 45.366 21.895 1.00 14.05 86 ASP B N 1
ATOM 1993 C CA . ASP B 1 86 ? 25.834 46.196 21.842 1.00 15.78 86 ASP B CA 1
ATOM 1994 C C . ASP B 1 86 ? 24.712 45.436 21.136 1.00 14.11 86 ASP B C 1
ATOM 1995 O O . ASP B 1 86 ? 23.551 45.546 21.556 1.00 14.67 86 ASP B O 1
ATOM 2000 N N . TYR B 1 87 ? 25.052 44.754 20.052 1.00 13.58 87 TYR B N 1
ATOM 2001 C CA . TYR B 1 87 ? 24.062 44.029 19.225 1.00 13.12 87 TYR B CA 1
ATOM 2002 C C . TYR B 1 87 ? 24.602 42.645 18.895 1.00 12.36 87 TYR B C 1
ATOM 2003 O O . TYR B 1 87 ? 25.796 42.525 18.532 1.00 12.89 87 TYR B O 1
ATOM 2012 N N . ILE B 1 88 ? 23.725 41.651 18.962 1.00 12.20 88 ILE B N 1
ATOM 2013 C CA . ILE B 1 88 ? 23.980 40.285 18.455 1.00 11.44 88 ILE B CA 1
ATOM 2014 C C . ILE B 1 88 ? 22.887 40.019 17.432 1.00 11.69 88 ILE B C 1
ATOM 2015 O O . ILE B 1 88 ? 21.701 39.995 17.788 1.00 13.54 88 ILE B O 1
ATOM 2020 N N . LEU B 1 89 ? 23.298 39.932 16.180 1.00 10.71 89 LEU B N 1
ATOM 2021 C CA . LEU B 1 89 ? 22.384 39.851 15.023 1.00 10.89 89 LEU B CA 1
ATOM 2022 C C . LEU B 1 89 ? 22.519 38.478 14.387 1.00 10.05 89 LEU B C 1
ATOM 2023 O O . LEU B 1 89 ? 23.610 38.098 13.936 1.00 10.56 89 LEU B O 1
ATOM 2028 N N . CYS B 1 90 ? 21.425 37.742 14.352 1.00 10.53 90 CYS B N 1
ATOM 2029 C CA . CYS B 1 90 ? 21.481 36.327 13.940 1.00 10.47 90 CYS B CA 1
ATOM 2030 C C . CYS B 1 90 ? 20.618 36.052 12.712 1.00 9.59 90 CYS B C 1
ATOM 2031 O O . CYS B 1 90 ? 19.921 36.945 12.211 1.00 10.55 90 CYS B O 1
ATOM 2034 N N . MET B 1 91 ? 20.703 34.848 12.180 1.00 9.94 91 MET B N 1
ATOM 2035 C CA . MET B 1 91 ? 20.194 34.599 10.818 1.00 10.03 91 MET B CA 1
ATOM 2036 C C . MET B 1 91 ? 18.769 34.052 10.800 1.00 9.76 91 MET B C 1
ATOM 2037 O O . MET B 1 91 ? 17.989 34.440 9.896 1.00 10.86 91 MET B O 1
ATOM 2042 N N . ASP B 1 92 ? 18.427 33.141 11.686 1.00 10.84 92 ASP B N 1
ATOM 2043 C CA . ASP B 1 92 ? 17.128 32.456 11.584 1.00 11.05 92 ASP B CA 1
ATOM 2044 C C . ASP B 1 92 ? 16.508 32.212 12.966 1.00 12.36 92 ASP B C 1
ATOM 2045 O O . ASP B 1 92 ? 17.088 32.550 13.988 1.00 11.87 92 ASP B O 1
ATOM 2050 N N . GLU B 1 93 ? 15.290 31.683 12.969 1.00 11.74 93 GLU B N 1
ATOM 2051 C CA . GLU B 1 93 ? 14.501 31.542 14.213 1.00 12.50 93 GLU B CA 1
ATOM 2052 C C . GLU B 1 93 ? 15.196 30.590 15.190 1.00 11.74 93 GLU B C 1
ATOM 2053 O O . GLU B 1 93 ? 15.111 30.814 16.417 1.00 13.88 93 GLU B O 1
ATOM 2059 N N . SER B 1 94 ? 15.839 29.546 14.689 1.00 11.90 94 SER B N 1
ATOM 2060 C CA A SER B 1 94 ? 16.568 28.563 15.532 0.50 12.65 94 SER B CA 1
ATOM 2061 C CA B SER B 1 94 ? 16.550 28.567 15.549 0.50 12.60 94 SER B CA 1
ATOM 2062 C C . SER B 1 94 ? 17.741 29.279 16.211 1.00 11.61 94 SER B C 1
ATOM 2063 O O . SER B 1 94 ? 17.977 29.082 17.424 1.00 13.88 94 SER B O 1
ATOM 2068 N N . ASN B 1 95 ? 18.456 30.113 15.465 1.00 11.50 95 ASN B N 1
ATOM 2069 C CA . ASN B 1 95 ? 19.574 30.873 16.064 1.00 12.20 95 ASN B CA 1
ATOM 2070 C C . ASN B 1 95 ? 19.026 31.756 17.179 1.00 12.21 95 ASN B C 1
ATOM 2071 O O . ASN B 1 95 ? 19.667 31.868 18.259 1.00 13.02 95 ASN B O 1
ATOM 2076 N N . LEU B 1 96 ? 17.926 32.438 16.922 1.00 11.88 96 LEU B N 1
ATOM 2077 C CA . LEU B 1 96 ? 17.356 33.402 17.889 1.00 12.28 96 LEU B CA 1
ATOM 2078 C C . LEU B 1 96 ? 16.958 32.657 19.169 1.00 14.44 96 LEU B C 1
ATOM 2079 O O . LEU B 1 96 ? 17.268 33.143 20.279 1.00 15.05 96 LEU B O 1
ATOM 2084 N N . ARG B 1 97 ? 16.296 31.508 19.032 1.00 13.51 97 ARG B N 1
ATOM 2085 C CA . ARG B 1 97 ? 15.898 30.672 20.185 1.00 15.71 97 ARG B CA 1
ATOM 2086 C C . ARG B 1 97 ? 17.159 30.269 20.951 1.00 14.58 97 ARG B C 1
ATOM 2087 O O . ARG B 1 97 ? 17.187 30.379 22.186 1.00 17.20 97 ARG B O 1
ATOM 2095 N N . ASP B 1 98 ? 18.174 29.778 20.248 1.00 13.52 98 ASP B N 1
ATOM 2096 C CA . ASP B 1 98 ? 19.416 29.292 20.906 1.00 15.22 98 ASP B CA 1
ATOM 2097 C C . ASP B 1 98 ? 20.121 30.442 21.645 1.00 14.36 98 ASP B C 1
ATOM 2098 O O . ASP B 1 98 ? 20.604 30.221 22.774 1.00 16.08 98 ASP B O 1
ATOM 2103 N N . LEU B 1 99 ? 20.145 31.644 21.070 1.00 14.50 99 LEU B N 1
ATOM 2104 C CA . LEU B 1 99 ? 20.800 32.817 21.692 1.00 13.56 99 LEU B CA 1
ATOM 2105 C C . LEU B 1 99 ? 20.007 33.289 22.908 1.00 14.54 99 LEU B C 1
ATOM 2106 O O . LEU B 1 99 ? 20.602 33.577 23.946 1.00 18.10 99 LEU B O 1
ATOM 2111 N N . ASN B 1 100 ? 18.698 33.361 22.780 1.00 15.35 100 ASN B N 1
ATOM 2112 C CA . ASN B 1 100 ? 17.854 33.748 23.929 1.00 16.64 100 ASN B CA 1
ATOM 2113 C C . ASN B 1 100 ? 18.054 32.722 25.055 1.00 15.59 100 ASN B C 1
ATOM 2114 O O . ASN B 1 100 ? 18.196 33.146 26.204 1.00 20.59 100 ASN B O 1
ATOM 2119 N N . ARG B 1 101 ? 18.093 31.417 24.750 1.00 16.68 101 ARG B N 1
ATOM 2120 C CA . ARG B 1 101 ? 18.264 30.360 25.791 1.00 18.30 101 ARG 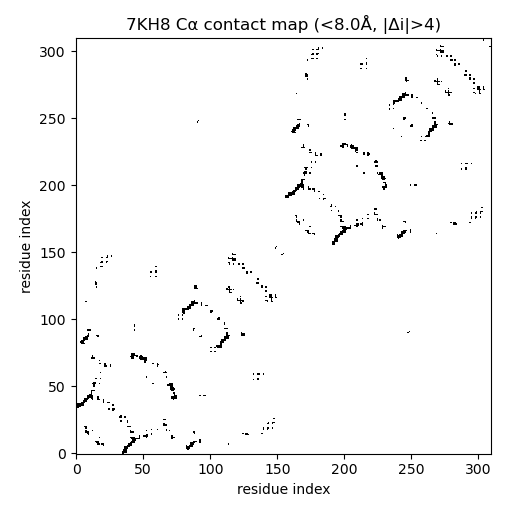B CA 1
ATOM 2121 C C . ARG B 1 101 ? 19.641 30.511 26.461 1.00 18.56 101 ARG B C 1
ATOM 2122 O O . ARG B 1 101 ? 19.720 30.474 27.696 1.00 19.38 101 ARG B O 1
ATOM 2130 N N . LYS B 1 102 ? 20.700 30.750 25.700 1.00 18.68 102 LYS B N 1
ATOM 2131 C CA A LYS B 1 102 ? 22.073 30.940 26.244 0.50 20.89 102 LYS B CA 1
ATOM 2132 C CA B LYS B 1 102 ? 22.047 30.909 26.285 0.50 18.26 102 LYS B CA 1
ATOM 2133 C C . LYS B 1 102 ? 22.081 32.177 27.142 1.00 17.09 102 LYS B C 1
ATOM 2134 O O . LYS B 1 102 ? 22.690 32.135 28.222 1.00 19.80 102 LYS B O 1
ATOM 2145 N N . SER B 1 103 ? 21.408 33.238 26.706 1.00 17.52 103 SER B N 1
ATOM 2146 C CA . SER B 1 103 ? 21.397 34.526 27.439 1.00 20.96 103 SER B CA 1
ATOM 2147 C C . SER B 1 103 ? 20.778 34.303 28.827 1.00 19.88 103 SER B C 1
ATOM 2148 O O . SER B 1 103 ? 21.100 35.075 29.719 1.00 22.06 103 SER B O 1
ATOM 2151 N N . ASN B 1 104 ? 19.951 33.262 29.005 1.00 18.17 104 ASN B N 1
ATOM 2152 C CA . ASN B 1 104 ? 19.286 32.959 30.298 1.00 20.41 104 ASN B CA 1
ATOM 2153 C C . ASN B 1 104 ? 20.339 32.668 31.371 1.00 21.27 104 ASN B C 1
ATOM 2154 O O . ASN B 1 104 ? 20.036 32.898 32.539 1.00 26.85 104 ASN B O 1
ATOM 2159 N N . GLN B 1 105 ? 21.499 32.137 31.003 1.00 20.98 105 GLN B N 1
ATOM 2160 C CA . GLN B 1 105 ? 22.534 31.666 31.954 1.00 28.13 105 GLN B CA 1
ATOM 2161 C C . GLN B 1 105 ? 23.521 32.789 32.270 1.00 51.63 105 GLN B C 1
ATOM 2162 O O . GLN B 1 105 ? 24.431 32.525 33.026 1.00 53.37 105 GLN B O 1
ATOM 2168 N N . VAL B 1 106 ? 23.349 33.988 31.706 1.00 32.10 106 VAL B N 1
ATOM 2169 C CA . VAL B 1 106 ? 24.318 35.105 31.926 1.00 50.70 106 VAL B CA 1
ATOM 2170 C C . VAL B 1 106 ? 23.693 36.119 32.893 1.00 51.25 106 VAL B C 1
ATOM 2171 O O . VAL B 1 106 ? 22.475 36.349 32.754 1.00 48.32 106 VAL B O 1
ATOM 2175 N N . CYS B 1 109 ? 23.375 40.913 30.495 1.00 28.61 109 CYS B N 1
ATOM 2176 C CA . CYS B 1 109 ? 23.184 40.896 29.015 1.00 22.26 109 CYS B CA 1
ATOM 2177 C C . CYS B 1 109 ? 22.977 42.326 28.489 1.00 21.43 109 CYS B C 1
ATOM 2178 O O . CYS B 1 109 ? 21.828 42.816 28.503 1.00 29.16 109 CYS B O 1
ATOM 2181 N N . LYS B 1 110 ? 24.068 43.006 28.109 1.00 23.15 110 LYS B N 1
ATOM 2182 C CA . LYS B 1 110 ? 24.045 44.358 27.488 1.00 21.46 110 LYS B CA 1
ATOM 2183 C C . LYS B 1 110 ? 23.407 44.246 26.104 1.00 16.83 110 LYS B C 1
ATOM 2184 O O . LYS B 1 110 ? 22.646 45.142 25.679 1.00 21.71 110 LYS B O 1
ATOM 2190 N N . ALA B 1 111 ? 23.722 43.160 25.408 1.00 18.98 111 ALA B N 1
ATOM 2191 C CA . ALA B 1 111 ? 23.402 43.009 23.977 1.00 18.36 111 ALA B CA 1
ATOM 2192 C C . ALA B 1 111 ? 21.890 42.983 23.733 1.00 18.28 111 ALA B C 1
ATOM 2193 O O . ALA B 1 111 ? 21.153 42.262 24.465 1.00 20.62 111 ALA B O 1
ATOM 2195 N N . LYS B 1 112 ? 21.457 43.692 22.692 1.00 16.41 112 LYS B N 1
ATOM 2196 C CA . LYS B 1 112 ? 20.137 43.509 22.031 1.00 17.09 112 LYS B CA 1
ATOM 2197 C C . LYS B 1 112 ? 20.321 42.345 21.045 1.00 15.26 112 LYS B C 1
ATOM 2198 O O . LYS B 1 112 ? 21.240 42.381 20.202 1.00 17.30 112 LYS B O 1
ATOM 2204 N N . ILE B 1 113 ? 19.507 41.301 21.186 1.00 15.97 113 ILE B N 1
ATOM 2205 C CA . ILE B 1 113 ? 19.568 40.066 20.362 1.00 14.86 113 ILE B CA 1
ATOM 2206 C C . ILE B 1 113 ? 18.406 40.136 19.368 1.00 14.22 113 ILE B C 1
ATOM 2207 O O . ILE B 1 113 ? 17.249 40.199 19.790 1.00 17.13 113 ILE B O 1
ATOM 2212 N N . GLU B 1 114 ? 18.718 40.145 18.090 1.00 13.46 114 GLU B N 1
ATOM 2213 C CA . GLU B 1 114 ? 17.714 40.386 17.033 1.00 14.23 114 GLU B CA 1
ATOM 2214 C C . GLU B 1 114 ? 18.073 39.550 15.808 1.00 11.87 114 GLU B C 1
ATOM 2215 O O . GLU B 1 114 ? 19.250 39.244 15.605 1.00 12.55 114 GLU B O 1
ATOM 2221 N N . LEU B 1 115 ? 17.098 39.282 14.944 1.00 12.04 115 LEU B N 1
ATOM 2222 C CA . LEU B 1 115 ? 17.367 38.808 13.567 1.00 11.49 115 LEU B CA 1
ATOM 2223 C C . LEU B 1 115 ? 18.022 39.951 12.793 1.00 11.33 115 LEU B C 1
ATOM 2224 O O . LEU B 1 115 ? 17.502 41.066 12.753 1.00 12.53 115 LEU B O 1
ATOM 2229 N N . LEU B 1 116 ? 19.090 39.643 12.078 1.00 10.65 116 LEU B N 1
ATOM 2230 C CA . LEU B 1 116 ? 19.690 40.612 11.124 1.00 10.47 116 LEU B CA 1
ATOM 2231 C C . LEU B 1 116 ? 18.619 41.066 10.120 1.00 11.22 116 LEU B C 1
ATOM 2232 O O . LEU B 1 116 ? 18.568 42.264 9.790 1.00 11.80 116 LEU B O 1
ATOM 2237 N N . GLY B 1 117 ? 17.778 40.132 9.686 1.00 11.48 117 GLY B N 1
ATOM 2238 C CA . GLY B 1 117 ? 16.725 40.403 8.694 1.00 12.15 117 GLY B CA 1
ATOM 2239 C C . GLY B 1 117 ? 15.687 41.401 9.184 1.00 12.22 117 GLY B C 1
ATOM 2240 O O . GLY B 1 117 ? 14.939 41.905 8.351 1.00 14.38 117 GLY B O 1
ATOM 2241 N N . SER B 1 118 ? 15.611 41.664 10.488 1.00 13.14 118 SER B N 1
ATOM 2242 C CA . SER B 1 118 ? 14.685 42.675 11.051 1.00 13.98 118 SER B CA 1
ATOM 2243 C C . SER B 1 118 ? 15.075 44.072 10.538 1.00 13.81 118 SER B C 1
ATOM 2244 O O . SER B 1 118 ? 14.255 44.986 10.635 1.00 18.26 118 SER B O 1
ATOM 2247 N N . TYR B 1 119 ? 16.281 44.243 9.985 1.00 13.31 119 TYR B N 1
ATOM 2248 C CA . TYR B 1 119 ? 16.775 45.516 9.414 1.00 13.73 119 TYR B CA 1
ATOM 2249 C C . TYR B 1 119 ? 16.548 45.593 7.900 1.00 15.14 119 TYR B C 1
ATOM 2250 O O . TYR B 1 119 ? 16.780 46.658 7.330 1.00 16.57 119 TYR B O 1
ATOM 2259 N N . ASP B 1 120 ? 16.123 44.526 7.245 1.00 13.71 120 ASP B N 1
ATOM 2260 C CA . ASP B 1 120 ? 16.004 44.540 5.769 1.00 14.87 120 ASP B CA 1
ATOM 2261 C C . ASP B 1 120 ? 14.881 45.492 5.372 1.00 15.63 120 ASP B C 1
ATOM 2262 O O . ASP B 1 120 ? 13.728 45.300 5.774 1.00 16.28 120 ASP B O 1
ATOM 2267 N N . PRO B 1 121 ? 15.134 46.503 4.511 1.00 14.30 121 PRO B N 1
ATOM 2268 C CA . PRO B 1 121 ? 14.027 47.320 4.026 1.00 16.67 121 PRO B CA 1
ATOM 2269 C C . PRO B 1 121 ? 12.974 46.485 3.270 1.00 15.14 121 PRO B C 1
ATOM 2270 O O . PRO B 1 121 ? 11.809 46.895 3.195 1.00 17.40 121 PRO B O 1
ATOM 2274 N N . GLN B 1 122 ? 13.385 45.358 2.681 1.00 15.91 122 GLN B N 1
ATOM 2275 C CA . GLN B 1 122 ? 12.478 44.451 1.924 1.00 16.68 122 GLN B CA 1
ATOM 2276 C C . GLN B 1 122 ? 11.857 43.409 2.865 1.00 16.13 122 GLN B C 1
ATOM 2277 O O . GLN B 1 122 ? 11.072 42.580 2.381 1.00 17.44 122 GLN B O 1
ATOM 2283 N N . LYS B 1 123 ? 12.205 43.408 4.151 1.00 15.18 123 LYS B N 1
ATOM 2284 C CA . LYS B 1 123 ? 11.566 42.529 5.168 1.00 16.88 123 LYS B CA 1
ATOM 2285 C C . LYS B 1 123 ? 11.652 41.051 4.749 1.00 18.60 123 LYS B C 1
ATOM 2286 O O . LYS B 1 123 ? 10.716 40.281 5.040 1.00 23.26 123 LYS B O 1
ATOM 2292 N N . GLN B 1 124 ? 12.808 40.625 4.226 1.00 15.92 124 GLN B N 1
ATOM 2293 C CA A GLN B 1 124 ? 13.127 39.192 4.008 0.50 17.83 124 GLN B CA 1
ATOM 2294 C CA B GLN B 1 124 ? 13.136 39.192 4.005 0.50 17.85 124 GLN B CA 1
ATOM 2295 C C . GLN B 1 124 ? 13.750 38.714 5.320 1.00 18.45 124 GLN B C 1
ATOM 2296 O O . GLN B 1 124 ? 14.957 38.759 5.455 1.00 23.19 124 GLN B O 1
ATOM 2307 N N . LEU B 1 125 ? 12.912 38.360 6.280 1.00 17.38 125 LEU B N 1
ATOM 2308 C CA . LEU B 1 125 ? 13.307 38.267 7.703 1.00 16.89 125 LEU B CA 1
ATOM 2309 C C . LEU B 1 125 ? 14.376 37.200 7.938 1.00 14.25 125 LEU B C 1
ATOM 2310 O O . LEU B 1 125 ? 15.247 37.396 8.829 1.00 18.13 125 LEU B O 1
ATOM 2315 N N . ILE B 1 126 ? 14.277 36.077 7.257 1.00 11.66 126 ILE B N 1
ATOM 2316 C CA . ILE B 1 126 ? 15.151 34.912 7.531 1.00 11.17 126 ILE B CA 1
ATOM 2317 C C . ILE B 1 126 ? 16.274 34.819 6.500 1.00 10.52 126 ILE B C 1
ATOM 2318 O O . ILE B 1 126 ? 16.021 34.863 5.287 1.00 11.80 126 ILE B O 1
ATOM 2323 N N . ILE B 1 127 ? 17.495 34.681 7.000 1.00 10.56 127 ILE B N 1
ATOM 2324 C CA . ILE B 1 127 ? 18.675 34.424 6.129 1.00 9.76 127 ILE B CA 1
ATOM 2325 C C . ILE B 1 127 ? 18.913 32.915 6.239 1.00 10.12 127 ILE B C 1
ATOM 2326 O O . ILE B 1 127 ? 19.369 32.415 7.289 1.00 10.45 127 ILE B O 1
ATOM 2331 N N . GLU B 1 128 ? 18.485 32.190 5.218 1.00 9.80 128 GLU B N 1
ATOM 2332 C CA . GLU B 1 128 ? 18.394 30.722 5.287 1.00 10.36 128 GLU B CA 1
ATOM 2333 C C . GLU B 1 128 ? 19.773 30.068 5.233 1.00 10.94 128 GLU B C 1
ATOM 2334 O O . GLU B 1 128 ? 20.675 30.533 4.517 1.00 10.96 128 GLU B O 1
ATOM 2340 N N . ASP B 1 129 ? 19.906 28.967 5.941 1.00 9.86 129 ASP B N 1
ATOM 2341 C CA . ASP B 1 129 ? 21.175 28.216 6.029 1.00 10.04 129 ASP B CA 1
ATOM 2342 C C . ASP B 1 129 ? 21.479 27.663 4.646 1.00 10.05 129 ASP B C 1
ATOM 2343 O O . ASP B 1 129 ? 20.733 26.835 4.133 1.00 11.05 129 ASP B O 1
ATOM 2348 N N . PRO B 1 130 ? 22.617 28.058 4.019 1.00 10.26 130 PRO B N 1
ATOM 2349 C CA . PRO B 1 130 ? 22.965 27.599 2.668 1.00 9.75 130 PRO B CA 1
ATOM 2350 C C . PRO B 1 130 ? 23.871 26.354 2.644 1.00 10.08 130 PRO B C 1
ATOM 2351 O O . PRO B 1 130 ? 24.450 26.056 1.624 1.00 11.11 130 PRO B O 1
ATOM 2355 N N . TYR B 1 131 ? 23.963 25.630 3.762 1.00 10.77 131 TYR B N 1
ATOM 2356 C CA . TYR B 1 131 ? 24.877 24.471 3.881 1.00 11.02 131 TYR B CA 1
ATOM 2357 C C . TYR B 1 131 ? 24.728 23.500 2.698 1.00 10.86 131 TYR B C 1
ATOM 2358 O O . TYR B 1 131 ? 25.728 22.978 2.178 1.00 11.81 131 TYR B O 1
ATOM 2367 N N . TYR B 1 132 ? 23.502 23.191 2.281 1.00 11.14 132 TYR B N 1
ATOM 2368 C CA . TYR B 1 132 ? 23.223 22.260 1.162 1.00 12.39 132 TYR B CA 1
ATOM 2369 C C . TYR B 1 132 ? 23.001 23.011 -0.159 1.00 12.92 132 TYR B C 1
ATOM 2370 O O . TYR B 1 132 ? 22.611 22.389 -1.138 1.00 13.96 132 TYR B O 1
ATOM 2379 N N . GLY B 1 133 ? 23.232 24.323 -0.198 1.00 12.62 133 GLY B N 1
ATOM 2380 C CA . GLY B 1 133 ? 22.793 25.156 -1.318 1.00 13.26 133 GLY B CA 1
ATOM 2381 C C . GLY B 1 133 ? 23.843 25.373 -2.396 1.00 11.78 133 GLY B C 1
ATOM 2382 O O . GLY B 1 133 ? 24.985 24.897 -2.339 1.00 13.19 133 GLY B O 1
ATOM 2383 N N . ASN B 1 134 ? 23.418 26.114 -3.403 1.00 11.82 134 ASN B N 1
ATOM 2384 C CA . ASN B 1 134 ? 24.265 26.400 -4.578 1.00 12.39 134 ASN B CA 1
ATOM 2385 C C . ASN B 1 134 ? 24.841 27.815 -4.481 1.00 12.36 134 ASN B C 1
ATOM 2386 O O . ASN B 1 134 ? 24.599 28.550 -3.495 1.00 12.53 134 ASN B O 1
ATOM 2391 N N . ASP B 1 135 ? 25.631 28.205 -5.469 1.00 13.03 135 ASP B N 1
ATOM 2392 C CA . ASP B 1 135 ? 26.279 29.538 -5.473 1.00 14.56 135 ASP B CA 1
ATOM 2393 C C . ASP B 1 135 ? 25.185 30.621 -5.433 1.00 15.47 135 ASP B C 1
ATOM 2394 O O . ASP B 1 135 ? 25.385 31.657 -4.796 1.00 14.46 135 ASP B O 1
ATOM 2399 N N . SER B 1 136 ? 24.062 30.418 -6.099 1.00 14.26 136 SER B N 1
ATOM 2400 C CA A SER B 1 136 ? 22.947 31.400 -6.102 0.25 15.31 136 SER B CA 1
ATOM 2401 C CA B SER B 1 136 ? 22.940 31.394 -6.104 0.25 15.03 136 SER B CA 1
ATOM 2402 C CA C SER B 1 136 ? 22.969 31.422 -6.102 0.50 15.43 136 SER B CA 1
ATOM 2403 C C . SER B 1 136 ? 22.445 31.613 -4.669 1.00 13.39 136 SER B C 1
ATOM 2404 O O . SER B 1 136 ? 22.088 32.757 -4.314 1.00 14.28 136 SER B O 1
ATOM 2411 N N . ASP B 1 137 ? 22.369 30.540 -3.897 1.00 12.71 137 ASP B N 1
ATOM 2412 C CA . ASP B 1 137 ? 21.893 30.615 -2.491 1.00 12.05 137 ASP B CA 1
ATOM 2413 C C . ASP B 1 137 ? 22.888 31.449 -1.655 1.00 11.95 137 ASP B C 1
ATOM 2414 O O . ASP B 1 137 ? 22.467 32.275 -0.826 1.00 12.12 137 ASP B O 1
ATOM 2419 N N . PHE B 1 138 ? 24.194 31.276 -1.862 1.00 11.26 138 PHE B N 1
ATOM 2420 C CA . PHE B 1 138 ? 25.196 32.115 -1.166 1.00 10.91 138 PHE B CA 1
ATOM 2421 C C . PHE B 1 138 ? 25.065 33.566 -1.638 1.00 11.69 138 PHE B C 1
ATOM 2422 O O . PHE B 1 138 ? 25.198 34.476 -0.819 1.00 11.65 138 PHE B O 1
ATOM 2430 N N . GLU B 1 139 ? 24.807 33.795 -2.927 1.00 11.84 139 GLU B N 1
ATOM 2431 C CA . GLU B 1 139 ? 24.620 35.172 -3.433 1.00 12.14 139 GLU B CA 1
ATOM 2432 C C . GLU B 1 139 ? 23.410 35.818 -2.746 1.00 11.73 139 GLU B C 1
ATOM 2433 O O . GLU B 1 139 ? 23.466 37.007 -2.425 1.00 11.90 139 GLU B O 1
ATOM 2439 N N . THR B 1 140 ? 22.308 35.083 -2.594 1.00 11.75 140 THR B N 1
ATOM 2440 C CA . THR B 1 140 ? 21.123 35.621 -1.898 1.00 11.69 140 THR B CA 1
ATOM 2441 C C . THR B 1 140 ? 21.492 35.988 -0.467 1.00 11.75 140 THR B C 1
ATOM 2442 O O . THR B 1 140 ? 21.114 37.080 -0.002 1.00 12.15 140 THR B O 1
ATOM 2446 N N . VAL B 1 141 ? 22.214 35.120 0.226 1.00 11.11 141 VAL B N 1
ATOM 2447 C CA . VAL B 1 141 ? 22.688 35.449 1.600 1.00 10.59 141 VAL B CA 1
ATOM 2448 C C . VAL B 1 141 ? 23.486 36.752 1.568 1.00 10.60 141 VAL B C 1
ATOM 2449 O O . VAL B 1 141 ? 23.265 37.643 2.394 1.00 10.87 141 VAL B O 1
ATOM 2453 N N . TYR B 1 142 ? 24.442 36.842 0.653 1.00 10.63 142 TYR B N 1
ATOM 2454 C CA . TYR B 1 142 ? 25.274 38.063 0.529 1.00 10.84 142 TYR B CA 1
ATOM 2455 C C . TYR B 1 142 ? 24.377 39.285 0.341 1.00 11.54 142 TYR B C 1
ATOM 2456 O O . TYR B 1 142 ? 24.578 40.305 1.016 1.00 12.55 142 TYR B O 1
ATOM 2465 N N . GLN B 1 143 ? 23.434 39.236 -0.594 1.00 11.26 143 GLN B N 1
ATOM 2466 C CA . GLN B 1 143 ? 22.611 40.428 -0.869 1.00 12.25 143 GLN B CA 1
ATOM 2467 C C . GLN B 1 143 ? 21.753 40.788 0.346 1.00 11.73 143 GLN B C 1
ATOM 2468 O O . GLN B 1 143 ? 21.565 41.968 0.614 1.00 12.56 143 GLN B O 1
ATOM 2474 N N . GLN B 1 144 ? 21.215 39.792 1.044 1.00 11.15 144 GLN B N 1
ATOM 2475 C CA . GLN B 1 144 ? 20.474 40.071 2.307 1.00 10.43 144 GLN B CA 1
ATOM 2476 C C . GLN B 1 144 ? 21.411 40.766 3.293 1.00 10.70 144 GLN B C 1
ATOM 2477 O O . GLN B 1 144 ? 21.013 41.768 3.923 1.00 11.76 144 GLN B O 1
ATOM 2483 N N . CYS B 1 145 ? 22.628 40.271 3.434 1.00 10.70 145 CYS B N 1
ATOM 2484 C CA . CYS B 1 145 ? 23.600 40.879 4.369 1.00 11.75 145 CYS B CA 1
ATOM 2485 C C . CYS B 1 145 ? 23.878 42.337 3.982 1.00 12.04 145 CYS B C 1
ATOM 2486 O O . CYS B 1 145 ? 23.903 43.212 4.878 1.00 12.84 145 CYS B O 1
ATOM 2489 N N . VAL B 1 146 ? 24.045 42.629 2.696 1.00 11.40 146 VAL B N 1
ATOM 2490 C CA . VAL B 1 146 ? 24.309 44.028 2.250 1.00 12.40 146 VAL B CA 1
ATOM 2491 C C . VAL B 1 146 ? 23.124 44.905 2.695 1.00 13.67 146 VAL B C 1
ATOM 2492 O O . VAL B 1 146 ? 23.334 45.987 3.267 1.00 14.32 146 VAL B O 1
ATOM 2496 N N . ARG B 1 147 ? 21.895 44.503 2.380 1.00 12.60 147 ARG B N 1
ATOM 2497 C CA . ARG B 1 147 ? 20.721 45.353 2.677 1.00 12.89 147 ARG B CA 1
ATOM 2498 C C . ARG B 1 147 ? 20.597 45.544 4.185 1.00 12.28 147 ARG B C 1
ATOM 2499 O O . ARG B 1 147 ? 20.325 46.674 4.651 1.00 13.21 147 ARG B O 1
ATOM 2507 N N . CYS B 1 148 ? 20.727 44.468 4.945 1.00 11.75 148 CYS B N 1
ATOM 2508 C CA . CYS B 1 148 ? 20.492 44.534 6.405 1.00 12.21 148 CYS B CA 1
ATOM 2509 C C . CYS B 1 148 ? 21.628 45.311 7.081 1.00 12.00 148 CYS B C 1
ATOM 2510 O O . CYS B 1 148 ? 21.355 46.092 7.989 1.00 12.32 148 CYS B O 1
ATOM 2513 N N . CYS B 1 149 ? 22.876 45.033 6.706 1.00 12.13 149 CYS B N 1
ATOM 2514 C CA . CYS B 1 149 ? 24.028 45.719 7.336 1.00 12.31 149 CYS B CA 1
ATOM 2515 C C . CYS B 1 149 ? 23.982 47.224 7.034 1.00 13.63 149 CYS B C 1
ATOM 2516 O O . CYS B 1 149 ? 24.291 48.005 7.941 1.00 14.55 149 CYS B O 1
ATOM 2519 N N . ARG B 1 150 ? 23.626 47.618 5.812 1.00 12.98 150 ARG B N 1
ATOM 2520 C CA . ARG B 1 150 ? 23.536 49.060 5.489 1.00 13.61 150 ARG B CA 1
ATOM 2521 C C . ARG B 1 150 ? 22.488 49.717 6.392 1.00 14.54 150 ARG B C 1
ATOM 2522 O O . ARG B 1 150 ? 22.734 50.804 6.923 1.00 16.92 150 ARG B O 1
ATOM 2530 N N . ALA B 1 151 ? 21.318 49.103 6.521 1.00 14.47 151 ALA B N 1
ATOM 2531 C CA . ALA B 1 151 ? 20.215 49.669 7.324 1.00 15.03 151 ALA B CA 1
ATOM 2532 C C . ALA B 1 151 ? 20.608 49.708 8.807 1.00 13.94 151 ALA B C 1
ATOM 2533 O O . ALA B 1 151 ? 20.350 50.721 9.462 1.00 15.64 151 ALA B O 1
ATOM 2535 N N . PHE B 1 152 ? 21.228 48.648 9.316 1.00 12.74 152 PHE B N 1
ATOM 2536 C CA . PHE B 1 152 ? 21.659 48.592 10.726 1.00 14.30 152 PHE B CA 1
ATOM 2537 C C . PHE B 1 152 ? 22.662 49.719 11.000 1.00 14.46 152 PHE B C 1
ATOM 2538 O O . PHE B 1 152 ? 22.572 50.394 12.025 1.00 16.06 152 PHE B O 1
ATOM 2546 N N . LEU B 1 153 ? 23.623 49.912 10.102 1.00 13.26 153 LEU B N 1
ATOM 2547 C CA . LEU B 1 153 ? 24.658 50.953 10.297 1.00 15.44 153 LEU B CA 1
ATOM 2548 C C . LEU B 1 153 ? 23.985 52.326 10.267 1.00 16.07 153 LEU B C 1
ATOM 2549 O O . LEU B 1 153 ? 24.364 53.202 11.039 1.00 18.50 153 LEU B O 1
ATOM 2554 N N . GLU B 1 154 ? 23.002 52.519 9.394 1.00 16.58 154 GLU B N 1
ATOM 2555 C CA . GLU B 1 154 ? 22.295 53.818 9.276 1.00 20.48 154 GLU B CA 1
ATOM 2556 C C . GLU B 1 154 ? 21.573 54.143 10.589 1.00 20.75 154 GLU B C 1
ATOM 2557 O O . GLU B 1 154 ? 21.614 55.306 11.031 1.00 24.83 154 GLU B O 1
ATOM 2563 N N . LYS B 1 155 ? 20.899 53.164 11.180 1.00 19.60 155 LYS B N 1
ATOM 2564 C CA . LYS B 1 155 ? 20.022 53.376 12.357 1.00 22.51 155 LYS B CA 1
ATOM 2565 C C . LYS B 1 155 ? 19.718 52.026 13.018 1.00 21.42 155 LYS B C 1
ATOM 2566 O O . LYS B 1 155 ? 19.005 51.197 12.436 1.00 27.07 155 LYS B O 1
ATOM 2572 N N . ALA B 1 156 ? 20.249 51.827 14.219 1.00 26.13 156 ALA B N 1
ATOM 2573 C CA . ALA B 1 156 ? 20.018 50.631 15.056 1.00 25.73 156 ALA B CA 1
ATOM 2574 C C . ALA B 1 156 ? 18.644 50.751 15.722 1.00 30.38 156 ALA B C 1
ATO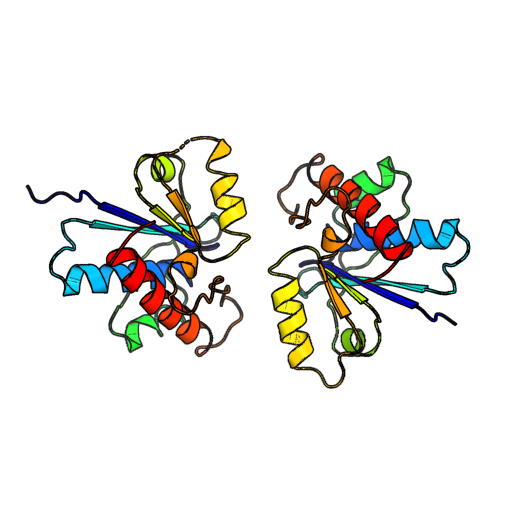M 2575 O O . ALA B 1 156 ? 18.178 51.904 15.931 1.00 36.45 156 ALA B O 1
ATOM 2577 N N . HIS B 1 157 ? 18.045 49.611 16.080 1.00 30.22 157 HIS B N 1
ATOM 2578 C CA . HIS B 1 157 ? 16.747 49.523 16.803 1.00 46.15 157 HIS B CA 1
ATOM 2579 C C . HIS B 1 157 ? 16.970 49.806 18.293 1.00 51.46 157 HIS B C 1
ATOM 2580 O O . HIS B 1 157 ? 18.084 49.660 18.831 1.00 38.96 157 HIS B O 1
#

GO terms:
  GO:0005515 protein binding (F, IPI)
  GO:0004725 protein tyrosine phosphatase activity (F, IDA)
  GO:0003993 acid phosphatase activity (F, IDA)
  GO:0003993 acid phosphatase activity (F, TAS)
  GO:0005737 cytoplasm (C, IDA)
  GO:0009898 cytoplasmic side of plasma membrane (C, IDA)
  GO:0070062 extracellular exosome (C, HDA)

Secondary structure (DSSP, 8-state):
---EEEEEEESSSSSHHHHHHHHHHHHHHHTT-GGGEEEEEEESSSTTTTPPPPHHHHHHHHHTT--------B--HHHHHH-SEEEESSHHHHHHHHHHHTTSS----EEEEGGGG-TT--------TT--HHHHHHHHHHHHHHHHHHHH---/-----EEEEEEESSSSSHHHHHHHHHHHHHHHTT-GGGEEEEEEESSSTTTTPPP-HHHHHHHHHTT--------B--HHHHHH-SEEEESSHHHHHHHHHHHTT---SEEEEGGGG-TT--------TT--HHHHHHHHHHHHHHHHHHHH---

Radius of gyration: 21.84 Å; Cα contacts (8 Å, |Δi|>4): 644; chains: 2; bounding box: 56×55×42 Å

Organism: Homo sapiens (NCBI:txid9606)

Sequence (310 aa):
GATKSVLFVCLGNICRSPIAEAVFRKLVTDQNISENNWRVDSAATSGYEIGNPPDYYRGQSCMKRHGIPMSHVARRQITKEDFATFDYILCMDESSNLRDLNRKSNQVKTCKAKIELLGSYDPQQKQLIIEDPYYGNDSSSDFETVYQQCVRCCRAFLEKAHGHGATKSVLFVCLGNICRSPIAEAVFRKLVTDQNNISENNWRVDSAATSGYEIGNPPDYYRGQSSCMKRHGGIIPPMMSSHVARRQITKEDFATFDYILCMDESSNLRDLNRKKSNQVCKAKIELLGSYDPQKQQLIIEDPYYGNDSSSDFETVYQQCVRCCRAFLEKAH